Protein AF-A0A0J9S3G9-F1 (afdb_monomer_lite)

InterPro domains:
  IPR022139 Fam-L/Fam-M-like, plasmodium [PF12420] (3-184)

Structure (mmCIF, N/CA/C/O backbone):
data_AF-A0A0J9S3G9-F1
#
_entry.id   AF-A0A0J9S3G9-F1
#
loop_
_atom_site.group_PDB
_atom_site.id
_atom_site.type_symbol
_atom_site.label_atom_id
_atom_site.label_alt_id
_atom_site.label_comp_id
_atom_site.label_asym_id
_atom_site.label_entity_id
_atom_site.label_seq_id
_atom_site.pdbx_PDB_ins_code
_atom_site.Cartn_x
_atom_site.Cartn_y
_atom_site.Cartn_z
_atom_site.occupancy
_atom_site.B_iso_or_equiv
_atom_site.auth_seq_id
_atom_site.auth_comp_id
_atom_site.auth_asym_id
_atom_site.auth_atom_id
_atom_site.pdbx_PDB_model_num
ATOM 1 N N . MET A 1 1 ? 19.578 -1.600 56.188 1.00 39.34 1 MET A N 1
ATOM 2 C CA . MET A 1 1 ? 19.840 -0.835 54.948 1.00 39.34 1 MET A CA 1
ATOM 3 C C . MET A 1 1 ? 19.336 -1.657 53.770 1.00 39.34 1 MET A C 1
ATOM 5 O O . MET A 1 1 ? 19.574 -2.856 53.776 1.00 39.34 1 MET A O 1
ATOM 9 N N . ARG A 1 2 ? 18.704 -0.985 52.794 1.00 30.30 2 ARG A N 1
ATOM 10 C CA . ARG A 1 2 ? 18.330 -1.438 51.435 1.00 30.30 2 ARG A CA 1
ATOM 11 C C . ARG A 1 2 ? 16.868 -1.891 51.187 1.00 30.30 2 ARG A C 1
ATOM 13 O O . ARG A 1 2 ? 16.517 -3.059 51.227 1.00 30.30 2 ARG A O 1
ATOM 20 N N . GLU A 1 3 ? 16.070 -0.850 50.926 1.00 34.62 3 GLU A N 1
ATOM 21 C CA . GLU A 1 3 ? 15.191 -0.635 49.756 1.00 34.62 3 GLU A CA 1
ATOM 22 C C . GLU A 1 3 ? 13.872 -1.412 49.577 1.00 34.62 3 GLU A C 1
ATOM 24 O O . GLU A 1 3 ? 13.791 -2.492 49.002 1.00 34.62 3 GLU A O 1
ATOM 29 N N . LYS A 1 4 ? 12.794 -0.695 49.934 1.00 44.31 4 LYS A N 1
ATOM 30 C CA . LYS A 1 4 ? 11.450 -0.777 49.349 1.00 44.31 4 LYS A CA 1
ATOM 31 C C . LYS A 1 4 ? 11.491 -0.383 47.863 1.00 44.31 4 LYS A C 1
ATOM 33 O O . LYS A 1 4 ? 11.637 0.795 47.548 1.00 44.31 4 LYS A O 1
ATOM 38 N N . LEU A 1 5 ? 11.274 -1.333 46.957 1.00 44.31 5 LEU A N 1
ATOM 39 C CA . LEU A 1 5 ? 11.032 -1.074 45.531 1.00 44.31 5 LEU A CA 1
ATOM 40 C C . LEU A 1 5 ? 9.896 -1.972 45.021 1.00 44.31 5 LEU A C 1
ATOM 42 O O . LEU A 1 5 ? 10.145 -3.010 44.419 1.00 44.31 5 LEU A O 1
ATOM 46 N N . SER A 1 6 ? 8.630 -1.595 45.246 1.00 44.75 6 SER A N 1
ATOM 47 C CA . SER A 1 6 ? 7.537 -2.180 44.440 1.00 44.75 6 SER A CA 1
ATOM 48 C C . SER A 1 6 ? 6.262 -1.332 44.277 1.00 44.75 6 SER A C 1
ATOM 50 O O . SER A 1 6 ? 5.500 -1.583 43.347 1.00 44.75 6 SER A O 1
ATOM 52 N N . ASP A 1 7 ? 6.052 -0.257 45.049 1.00 41.03 7 ASP A N 1
ATOM 53 C CA . ASP A 1 7 ? 4.762 0.464 45.006 1.00 41.03 7 ASP A CA 1
ATOM 54 C C . ASP A 1 7 ? 4.598 1.499 43.873 1.00 41.03 7 ASP A C 1
ATOM 56 O O . ASP A 1 7 ? 3.476 1.846 43.497 1.00 41.03 7 ASP A O 1
ATOM 60 N N . ASN A 1 8 ? 5.681 1.959 43.236 1.00 45.78 8 ASN A N 1
ATOM 61 C CA . ASN A 1 8 ? 5.592 3.069 42.271 1.00 45.78 8 ASN A CA 1
ATOM 62 C C . ASN A 1 8 ? 5.085 2.670 40.867 1.00 45.78 8 ASN A C 1
ATOM 64 O O . ASN A 1 8 ? 4.636 3.529 40.102 1.00 45.78 8 ASN A O 1
ATOM 68 N N . SER A 1 9 ? 5.129 1.383 40.493 1.00 47.41 9 SER A N 1
ATOM 69 C CA . SER A 1 9 ? 4.715 0.942 39.145 1.00 47.41 9 SER A CA 1
ATOM 70 C C . SER A 1 9 ? 3.206 0.679 39.026 1.00 47.41 9 SER A C 1
ATOM 72 O O . SER A 1 9 ? 2.610 0.928 37.971 1.00 47.41 9 SER A O 1
ATOM 74 N N . LEU A 1 10 ? 2.559 0.245 40.116 1.00 41.34 10 LEU A N 1
ATOM 75 C CA . LEU A 1 10 ? 1.116 0.003 40.159 1.00 41.34 10 LEU A CA 1
ATOM 76 C C . LEU A 1 10 ? 0.320 1.309 40.285 1.00 41.34 10 LEU A C 1
ATOM 78 O O . LEU A 1 10 ? -0.716 1.434 39.623 1.00 41.34 10 LEU A O 1
ATOM 82 N N . ASP A 1 11 ? 0.821 2.302 41.036 1.00 47.56 11 ASP A N 1
ATOM 83 C CA . ASP A 1 11 ? 0.148 3.603 41.181 1.00 47.56 11 ASP A CA 1
ATOM 84 C C . ASP A 1 11 ? 0.124 4.381 39.859 1.00 47.56 11 ASP A C 1
ATOM 86 O O . ASP A 1 11 ? -0.914 4.906 39.466 1.00 47.56 11 ASP A O 1
ATOM 90 N N . ASN A 1 12 ? 1.209 4.355 39.077 1.00 43.91 12 ASN A N 1
ATOM 91 C CA . ASN A 1 12 ? 1.245 5.017 37.767 1.00 43.91 12 ASN A CA 1
ATOM 92 C C . ASN A 1 12 ? 0.346 4.337 36.722 1.00 43.91 12 ASN A C 1
ATOM 94 O O . ASN A 1 12 ? -0.271 5.014 35.894 1.00 43.91 12 ASN A O 1
ATOM 98 N N . ARG A 1 13 ? 0.203 3.004 36.764 1.00 44.06 13 ARG A N 1
ATOM 99 C CA . ARG A 1 13 ? -0.718 2.280 35.873 1.00 44.06 13 ARG A CA 1
ATOM 100 C C . ARG A 1 13 ? -2.178 2.532 36.272 1.00 44.06 13 ARG A C 1
ATOM 102 O O . ARG A 1 13 ? -2.996 2.773 35.386 1.00 44.06 13 ARG A O 1
ATOM 109 N N . LYS A 1 14 ? -2.497 2.578 37.574 1.00 41.53 14 LYS A N 1
ATOM 110 C CA . LYS A 1 14 ? -3.818 2.999 38.076 1.00 41.53 14 LYS A CA 1
ATOM 111 C C . LYS A 1 14 ? -4.109 4.460 37.740 1.00 41.53 14 LYS A C 1
ATOM 113 O O . LYS A 1 14 ? -5.174 4.700 37.192 1.00 41.53 14 LYS A O 1
ATOM 118 N N . LYS A 1 15 ? -3.169 5.396 37.928 1.00 37.00 15 LYS A N 1
ATOM 119 C CA . LYS A 1 15 ? -3.300 6.817 37.538 1.00 37.00 15 LYS A CA 1
ATOM 120 C C . LYS A 1 15 ? -3.515 7.014 36.047 1.00 37.00 15 LYS A C 1
ATOM 122 O O . LYS A 1 15 ? -4.295 7.877 35.672 1.00 37.00 15 LYS A O 1
ATOM 127 N N . ASN A 1 16 ? -2.867 6.229 35.188 1.00 42.69 16 ASN A N 1
ATOM 128 C CA . ASN A 1 16 ? -3.098 6.302 33.744 1.00 42.69 16 ASN A CA 1
ATOM 129 C C . ASN A 1 16 ? -4.450 5.690 33.352 1.00 42.69 16 ASN A C 1
ATOM 131 O O . ASN A 1 16 ? -5.125 6.211 32.469 1.00 42.69 16 ASN A O 1
ATOM 135 N N . VAL A 1 17 ? -4.895 4.628 34.032 1.00 42.03 17 VAL A N 1
ATOM 136 C CA . VAL A 1 17 ? -6.231 4.046 33.828 1.00 42.03 17 VAL A CA 1
ATOM 137 C C . VAL A 1 17 ? -7.333 4.973 34.360 1.00 42.03 17 VAL A C 1
ATOM 139 O O . VAL A 1 17 ? -8.349 5.126 33.687 1.00 42.03 17 VAL A O 1
ATOM 142 N N . THR A 1 18 ? -7.128 5.657 35.490 1.00 37.91 18 THR A N 1
ATOM 143 C CA . THR A 1 18 ? -8.093 6.600 36.080 1.00 37.91 18 THR A CA 1
ATOM 144 C C . THR A 1 18 ? -8.078 7.973 35.410 1.00 37.91 18 THR A C 1
ATOM 146 O O . THR A 1 18 ? -9.152 8.520 35.192 1.00 37.91 18 THR A O 1
ATOM 149 N N . LYS A 1 19 ? -6.924 8.498 34.966 1.00 34.16 19 LYS A N 1
ATOM 150 C CA . LYS A 1 19 ? -6.854 9.703 34.105 1.00 34.16 19 LYS A CA 1
ATOM 151 C C . LYS A 1 19 ? -7.470 9.475 32.730 1.00 34.16 19 LYS A C 1
ATOM 153 O O . LYS A 1 19 ? -7.990 10.413 32.132 1.00 34.16 19 LYS A O 1
ATOM 158 N N . ASN A 1 20 ? -7.405 8.246 32.219 1.00 42.25 20 ASN A N 1
ATOM 159 C CA . ASN A 1 20 ? -8.134 7.895 31.010 1.00 42.25 20 ASN A CA 1
ATOM 160 C C . ASN A 1 20 ? -9.628 7.772 31.313 1.00 42.25 20 ASN A C 1
ATOM 162 O O . ASN A 1 20 ? -10.404 8.343 30.565 1.00 42.25 20 ASN A O 1
ATOM 166 N N . ALA A 1 21 ? -10.034 7.136 32.419 1.00 40.09 21 ALA A N 1
ATOM 167 C CA . ALA A 1 21 ? -11.441 7.018 32.821 1.00 40.09 21 ALA A CA 1
ATOM 168 C C . ALA A 1 21 ? -12.124 8.377 33.081 1.00 40.09 21 ALA A C 1
ATOM 170 O O . ALA A 1 21 ? -13.263 8.567 32.664 1.00 40.09 21 ALA A O 1
ATOM 171 N N . SER A 1 22 ? -11.429 9.346 33.688 1.00 41.84 22 SER A N 1
ATOM 172 C CA . SER A 1 22 ? -11.991 10.662 34.031 1.00 41.84 22 SER A CA 1
ATOM 173 C C . SER A 1 22 ? -12.126 11.629 32.851 1.00 41.84 22 SER A C 1
ATOM 175 O O . SER A 1 22 ? -12.779 12.660 32.976 1.00 41.84 22 SER A O 1
ATOM 177 N N . LYS A 1 23 ? -11.565 11.298 31.679 1.00 37.03 23 LYS A N 1
ATOM 178 C CA . LYS A 1 23 ? -11.858 12.018 30.427 1.00 37.03 23 LYS A CA 1
ATOM 179 C C . LYS A 1 23 ? -13.152 11.559 29.748 1.00 37.03 23 LYS A C 1
ATOM 181 O O . LYS A 1 23 ? -13.586 12.231 28.819 1.00 37.03 23 LYS A O 1
ATOM 186 N N . TYR A 1 24 ? -13.754 10.448 30.185 1.00 46.12 24 TYR A N 1
ATOM 187 C CA . TYR A 1 24 ? -14.955 9.869 29.567 1.00 46.12 24 TYR A CA 1
ATOM 188 C C . TYR A 1 24 ? -16.268 10.246 30.265 1.00 46.12 24 TYR A C 1
ATOM 190 O O . TYR A 1 24 ? -17.328 9.972 29.719 1.00 46.12 24 TYR A O 1
ATOM 198 N N . SER A 1 25 ? -16.231 10.866 31.447 1.00 42.53 25 SER A N 1
ATOM 199 C CA . SER A 1 25 ? -17.433 11.135 32.252 1.00 42.53 25 SER A CA 1
ATOM 200 C C . SER A 1 25 ? -18.096 12.486 31.973 1.00 42.53 25 SER A C 1
ATOM 202 O O . SER A 1 25 ? -18.970 12.893 32.731 1.00 42.53 25 SER A O 1
ATOM 204 N N . HIS A 1 26 ? -17.668 13.215 30.940 1.00 42.81 26 HIS A N 1
ATOM 205 C CA . HIS A 1 26 ? -18.118 14.593 30.727 1.00 42.81 26 HIS A CA 1
ATOM 206 C C . HIS A 1 26 ? -18.666 14.863 29.327 1.00 42.81 26 HIS A C 1
ATOM 208 O O . HIS A 1 26 ? -18.362 15.895 28.743 1.00 42.81 26 HIS A O 1
ATOM 214 N N . VAL A 1 27 ? -19.466 13.932 28.799 1.00 50.22 27 VAL A N 1
ATOM 215 C CA . VAL A 1 27 ? -20.398 14.219 27.701 1.00 50.22 27 VAL A CA 1
ATOM 216 C C . VAL A 1 27 ? -21.712 13.472 27.986 1.00 50.22 27 VAL A C 1
ATOM 218 O O . VAL A 1 27 ? -21.818 12.270 27.771 1.00 50.22 27 VAL A O 1
ATOM 221 N N . ASN A 1 28 ? -22.656 14.227 28.554 1.00 41.09 28 ASN A N 1
ATOM 222 C CA . ASN A 1 28 ? -24.121 14.108 28.503 1.00 41.09 28 ASN A CA 1
ATOM 223 C C . ASN A 1 28 ? -24.824 12.858 29.089 1.00 41.09 28 ASN A C 1
ATOM 225 O O . ASN A 1 28 ? -24.773 11.743 28.575 1.00 41.09 28 ASN A O 1
ATOM 229 N N . GLY A 1 29 ? -25.594 13.096 30.160 1.00 44.12 29 GLY A N 1
ATOM 230 C CA . GLY A 1 29 ? -26.233 12.108 31.045 1.00 44.12 29 GLY A CA 1
ATOM 231 C C . GLY A 1 29 ? -27.439 11.319 30.510 1.00 44.12 29 GLY A C 1
ATOM 232 O O . GLY A 1 29 ? -28.192 10.786 31.317 1.00 44.12 29 GLY A O 1
ATOM 233 N N . ILE A 1 30 ? -27.630 11.220 29.190 1.00 42.84 30 ILE A N 1
ATOM 234 C CA . ILE A 1 30 ? -28.639 10.336 28.559 1.00 42.84 30 ILE A CA 1
ATOM 235 C C . ILE A 1 30 ? -27.976 9.419 27.505 1.00 42.84 30 ILE A C 1
ATOM 237 O O . ILE A 1 30 ? -28.312 8.239 27.415 1.00 42.84 30 ILE A O 1
ATOM 241 N N . GLU A 1 31 ? -26.959 9.911 26.781 1.00 51.09 31 GLU A N 1
ATOM 242 C CA . GLU A 1 31 ? -26.121 9.147 25.828 1.00 51.09 31 GLU A CA 1
ATOM 243 C C . GLU A 1 31 ? -25.206 8.105 26.505 1.00 51.09 31 GLU A C 1
ATOM 245 O O . GLU A 1 31 ? -24.770 7.136 25.872 1.00 51.09 31 GLU A O 1
ATOM 250 N N . SER A 1 32 ? -24.915 8.275 27.798 1.00 57.44 32 SER A N 1
ATOM 251 C CA . SER A 1 32 ? -23.961 7.445 28.541 1.00 57.44 32 SER A CA 1
ATOM 252 C C . SER A 1 32 ? -24.401 5.986 28.694 1.00 57.44 32 SER A C 1
ATOM 254 O O . SER A 1 32 ? -23.555 5.096 28.635 1.00 57.44 32 SER A O 1
ATOM 256 N N . ASN A 1 33 ? -25.701 5.706 28.829 1.00 65.06 33 ASN A N 1
ATOM 257 C CA . ASN A 1 33 ? -26.182 4.369 29.196 1.00 65.06 33 ASN A CA 1
ATOM 258 C C . ASN A 1 33 ? -25.938 3.319 28.098 1.00 65.06 33 ASN A C 1
ATOM 260 O O . ASN A 1 33 ? -25.416 2.238 28.381 1.00 65.06 33 ASN A O 1
ATOM 264 N N . ASN A 1 34 ? -26.240 3.642 26.836 1.00 72.19 34 ASN A N 1
ATOM 265 C CA . ASN A 1 34 ? -26.058 2.715 25.711 1.00 72.19 34 ASN A CA 1
ATOM 266 C C . ASN A 1 34 ? -24.577 2.504 25.376 1.00 72.19 34 ASN A C 1
ATOM 268 O O . ASN A 1 34 ? -24.140 1.379 25.114 1.00 72.19 34 ASN A O 1
ATOM 272 N N . PHE A 1 35 ? -23.777 3.571 25.434 1.00 75.56 35 PHE A N 1
ATOM 273 C CA . PHE A 1 35 ? -22.334 3.488 25.223 1.00 75.56 35 PHE A CA 1
ATOM 274 C C . PHE A 1 35 ? -21.632 2.716 26.349 1.00 75.56 35 PHE A C 1
ATOM 276 O O . PHE A 1 35 ? -20.770 1.872 26.087 1.00 75.56 35 PHE A O 1
ATOM 283 N N . GLU A 1 36 ? -22.015 2.950 27.605 1.00 77.00 36 GLU A N 1
ATOM 284 C CA . GLU A 1 36 ? -21.471 2.231 28.753 1.00 77.00 36 GLU A CA 1
ATOM 285 C C . GLU A 1 36 ? -21.860 0.746 28.717 1.00 77.00 36 GLU A C 1
ATOM 287 O O . GLU A 1 36 ? -21.003 -0.117 28.936 1.00 77.00 36 GLU A O 1
ATOM 292 N N . ALA A 1 37 ? -23.110 0.428 28.361 1.00 82.12 37 ALA A N 1
ATOM 293 C CA . ALA A 1 37 ? -23.562 -0.943 28.134 1.00 82.12 37 ALA A CA 1
ATOM 294 C C . ALA A 1 37 ? -22.759 -1.621 27.012 1.00 82.12 37 ALA A C 1
ATOM 296 O O . ALA A 1 37 ? -22.240 -2.728 27.195 1.00 82.12 37 ALA A O 1
ATOM 297 N N . TYR A 1 38 ? -22.554 -0.929 25.888 1.00 82.56 38 TYR A N 1
ATOM 298 C CA . TYR A 1 38 ? -21.714 -1.412 24.795 1.00 82.56 38 TYR A CA 1
ATOM 299 C C . TYR A 1 38 ? -20.268 -1.666 25.243 1.00 82.56 38 TYR A C 1
ATOM 301 O O . TYR A 1 38 ? -19.683 -2.691 24.889 1.00 82.56 38 TYR A O 1
ATOM 309 N N . MET A 1 39 ? -19.685 -0.776 26.051 1.00 84.12 39 MET A N 1
ATOM 310 C CA . MET A 1 39 ? -18.321 -0.917 26.568 1.00 84.12 39 MET A CA 1
ATOM 311 C C . MET A 1 39 ? -18.196 -2.075 27.574 1.00 84.12 39 MET A C 1
ATOM 313 O O . MET A 1 39 ? -17.177 -2.776 27.597 1.00 84.12 39 MET A O 1
ATOM 317 N N . LYS A 1 40 ? -19.226 -2.315 28.397 1.00 85.38 40 LYS A N 1
ATOM 318 C CA . LYS A 1 40 ? -19.311 -3.486 29.285 1.00 85.38 40 LYS A CA 1
ATOM 319 C C . LYS A 1 40 ? -19.369 -4.779 28.473 1.00 85.38 40 LYS A C 1
ATOM 321 O O . LYS A 1 40 ? -18.567 -5.684 28.722 1.00 85.38 40 LYS A O 1
ATOM 326 N N . ASP A 1 41 ? -20.229 -4.842 27.457 1.00 84.31 41 ASP A N 1
ATOM 327 C CA . ASP A 1 41 ? -20.320 -6.021 26.595 1.00 84.31 41 ASP A CA 1
ATOM 328 C C . ASP A 1 41 ? -19.043 -6.232 25.769 1.00 84.31 41 ASP A C 1
ATOM 330 O O . ASP A 1 41 ? -18.531 -7.345 25.674 1.00 84.31 41 ASP A O 1
ATOM 334 N N . TYR A 1 42 ? -18.435 -5.157 25.266 1.00 85.81 42 TYR A N 1
ATOM 335 C CA . TYR A 1 42 ? -17.121 -5.196 24.628 1.00 85.81 42 TYR A CA 1
ATOM 336 C C . TYR A 1 42 ? -16.074 -5.876 25.525 1.00 85.81 42 TYR A C 1
ATOM 338 O O . TYR A 1 42 ? -15.388 -6.794 25.077 1.00 85.81 42 TYR A O 1
ATOM 346 N N . LYS A 1 43 ? -15.963 -5.478 26.804 1.00 85.50 43 LYS A N 1
ATOM 347 C CA . LYS A 1 43 ? -15.005 -6.082 27.750 1.00 85.50 43 LYS A CA 1
ATOM 348 C C . LYS A 1 43 ? -15.279 -7.574 27.951 1.00 85.50 43 LYS A C 1
ATOM 350 O O . LYS A 1 43 ? -14.331 -8.356 28.027 1.00 85.50 43 LYS A O 1
ATOM 355 N N . ARG A 1 44 ? -16.555 -7.970 28.005 1.00 87.12 44 ARG A N 1
ATOM 356 C CA . ARG A 1 44 ? -16.978 -9.375 28.086 1.00 87.12 44 ARG A CA 1
ATOM 357 C C . ARG A 1 44 ? -16.545 -10.157 26.843 1.00 87.12 44 ARG A C 1
ATOM 359 O O . ARG A 1 44 ? -15.866 -11.174 26.975 1.00 87.12 44 ARG A O 1
ATOM 366 N N . ARG A 1 45 ? -16.855 -9.655 25.642 1.00 86.25 45 ARG A N 1
ATOM 367 C CA . ARG A 1 45 ? -16.465 -10.280 24.365 1.00 86.25 45 ARG A CA 1
ATOM 368 C C . ARG A 1 45 ? -14.944 -10.370 24.215 1.00 86.25 45 ARG A C 1
ATOM 370 O O . ARG A 1 45 ? -14.436 -11.418 23.831 1.00 86.25 45 ARG A O 1
ATOM 377 N N . TYR A 1 46 ? -14.214 -9.315 24.574 1.00 85.88 46 TYR A N 1
ATOM 378 C CA . TYR A 1 46 ? -12.751 -9.266 24.498 1.00 85.88 46 TYR A CA 1
ATOM 379 C C . TYR A 1 46 ? -12.068 -10.314 25.389 1.00 85.88 46 TYR A C 1
ATOM 381 O O . TYR A 1 46 ? -11.057 -10.889 24.996 1.00 85.88 4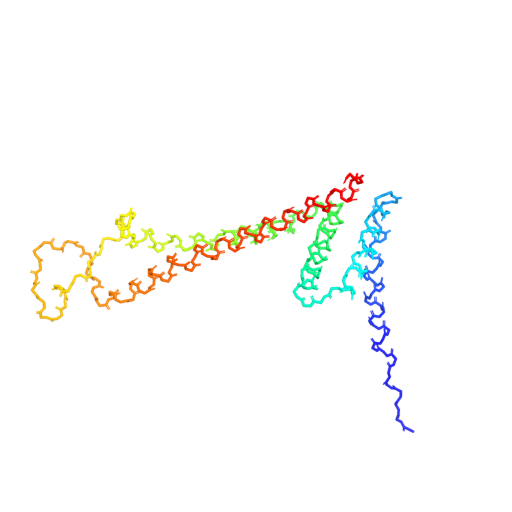6 TYR A O 1
ATOM 389 N N . ARG A 1 47 ? -12.614 -10.578 26.586 1.00 87.12 47 ARG A N 1
ATOM 390 C CA . ARG A 1 47 ? -12.096 -11.616 27.495 1.00 87.12 47 ARG A CA 1
ATOM 391 C C . ARG A 1 47 ? -12.330 -13.035 26.973 1.00 87.12 47 ARG A C 1
ATOM 393 O O . ARG A 1 47 ? -11.510 -13.899 27.245 1.00 87.12 47 ARG A O 1
ATOM 400 N N . LYS A 1 48 ? -13.424 -13.261 26.238 1.00 89.31 48 LYS A N 1
ATOM 401 C CA . LYS A 1 48 ? -13.810 -14.581 25.708 1.00 89.31 48 LYS A CA 1
ATOM 402 C C . LYS A 1 48 ? -13.152 -14.915 24.358 1.00 89.31 48 LYS A C 1
ATOM 404 O O . LYS A 1 48 ? -13.047 -16.083 24.006 1.00 89.31 48 LYS A O 1
ATOM 409 N N . LYS A 1 49 ? -12.745 -13.906 23.582 1.00 90.38 49 LYS A N 1
ATOM 410 C CA . LYS A 1 49 ? -12.159 -14.075 22.242 1.00 90.38 49 LYS A CA 1
ATOM 411 C C . LYS A 1 49 ? -10.651 -14.355 22.295 1.00 90.38 49 LYS A C 1
ATOM 413 O O . LYS A 1 49 ? -9.920 -13.690 23.027 1.00 90.38 49 LYS A O 1
ATOM 418 N N . ASN A 1 50 ? -10.192 -15.253 21.422 1.00 88.19 50 ASN A N 1
ATOM 419 C CA . ASN A 1 50 ? -8.782 -15.614 21.234 1.00 88.19 50 ASN A CA 1
ATOM 420 C C . ASN A 1 50 ? -8.316 -15.333 19.795 1.00 88.19 50 ASN A C 1
ATOM 422 O O . ASN A 1 50 ? -9.134 -15.145 18.891 1.00 88.19 50 ASN A O 1
ATOM 426 N N . GLY A 1 51 ? -6.995 -15.281 19.594 1.00 90.56 51 GLY A N 1
ATOM 427 C CA . GLY A 1 51 ? -6.371 -15.129 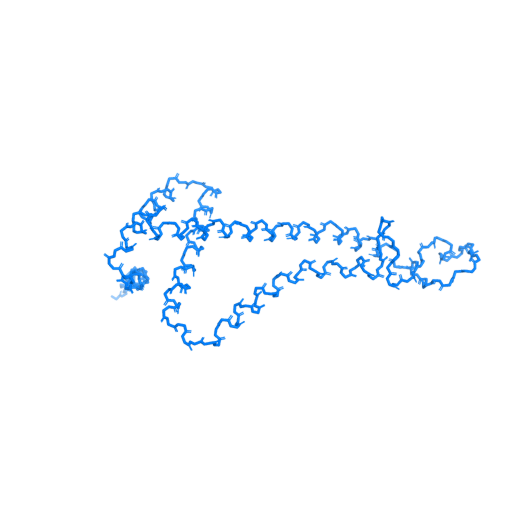18.275 1.00 90.56 51 GLY A CA 1
ATOM 428 C C . GLY A 1 51 ? -6.835 -13.885 17.506 1.00 90.56 51 GLY A C 1
ATOM 429 O O . GLY A 1 51 ? -6.919 -12.786 18.063 1.00 90.56 51 GLY A O 1
ATOM 430 N N . LEU A 1 52 ? -7.176 -14.073 16.226 1.00 84.06 52 LEU A N 1
ATOM 431 C CA . LEU A 1 52 ? -7.589 -13.009 15.299 1.00 84.06 52 LEU A CA 1
ATOM 432 C C . LEU A 1 52 ? -8.823 -12.236 15.781 1.00 84.06 52 LEU A C 1
ATOM 434 O O . LEU A 1 52 ? -8.891 -11.016 15.643 1.00 84.06 52 LEU A O 1
ATOM 438 N N . PHE A 1 53 ? -9.768 -12.911 16.438 1.00 83.75 53 PHE A N 1
ATOM 439 C CA . PHE A 1 53 ? -10.968 -12.260 16.962 1.00 83.75 53 PHE A CA 1
ATOM 440 C C . PHE A 1 53 ? -10.662 -11.261 18.083 1.00 83.75 53 PHE A C 1
ATOM 442 O O . PHE A 1 53 ? -11.412 -10.302 18.278 1.00 83.75 53 PHE A O 1
ATOM 449 N N . LYS A 1 54 ? -9.571 -11.468 18.828 1.00 86.81 54 LYS A N 1
ATOM 450 C CA . LYS A 1 54 ? -9.121 -10.536 19.866 1.00 86.81 54 LYS A CA 1
ATOM 451 C C . LYS A 1 54 ? -8.480 -9.289 19.256 1.00 86.81 54 LYS A C 1
ATOM 453 O O . LYS A 1 54 ? -8.692 -8.195 19.776 1.00 86.81 54 LYS A O 1
ATOM 458 N N . ILE A 1 55 ? -7.771 -9.450 18.135 1.00 84.62 55 ILE A N 1
ATOM 459 C CA . ILE A 1 55 ? -7.193 -8.348 17.350 1.00 84.62 55 ILE A CA 1
ATOM 460 C C . ILE A 1 55 ? -8.308 -7.503 16.727 1.00 84.62 55 ILE A C 1
ATOM 462 O O . ILE A 1 55 ? -8.304 -6.289 16.903 1.00 84.62 55 ILE A O 1
ATOM 466 N N . ASP A 1 56 ? -9.305 -8.128 16.093 1.00 83.44 56 ASP A N 1
ATOM 467 C CA . ASP A 1 56 ? -10.497 -7.439 15.569 1.00 83.44 56 ASP A CA 1
ATOM 468 C C . ASP A 1 56 ? -11.191 -6.606 16.662 1.00 83.44 56 ASP A C 1
ATOM 470 O O . ASP A 1 56 ? -11.466 -5.417 16.490 1.00 83.44 56 ASP A O 1
ATOM 474 N N . CYS A 1 57 ? -11.372 -7.196 17.847 1.00 84.94 57 CYS A N 1
ATOM 475 C CA . CYS A 1 57 ? -11.972 -6.513 18.988 1.00 84.94 57 CYS A CA 1
ATOM 476 C C . CYS A 1 57 ? -11.099 -5.330 19.460 1.00 84.94 57 CYS A C 1
ATOM 478 O O . CYS A 1 57 ? -11.596 -4.220 19.646 1.00 84.94 57 CYS A O 1
ATOM 480 N N . TYR A 1 58 ? -9.781 -5.513 19.565 1.00 84.19 58 TYR A N 1
ATOM 481 C CA . TYR A 1 58 ? -8.852 -4.425 19.881 1.00 84.19 58 TYR A CA 1
ATOM 482 C C . TYR A 1 58 ? -8.917 -3.277 18.856 1.00 84.19 58 TYR A C 1
ATOM 484 O O . TYR A 1 58 ? -8.961 -2.105 19.241 1.00 84.19 58 TYR A O 1
ATOM 492 N N . CYS A 1 59 ? -8.975 -3.598 17.561 1.00 82.12 59 CYS A N 1
ATOM 493 C CA . CYS A 1 59 ? -9.123 -2.624 16.483 1.00 82.12 59 CYS A CA 1
ATOM 494 C C . CYS A 1 59 ? -10.454 -1.866 16.578 1.00 82.12 59 CYS A C 1
ATOM 496 O O . CYS A 1 59 ? -10.452 -0.639 16.480 1.00 82.12 59 CYS A O 1
ATOM 498 N N . GLU A 1 60 ? -11.570 -2.560 16.837 1.00 83.00 60 GLU A N 1
ATOM 499 C CA . GLU A 1 60 ? -12.888 -1.945 17.057 1.00 83.00 60 GLU A CA 1
ATOM 500 C C . GLU A 1 60 ? -12.834 -0.917 18.193 1.00 83.00 60 GLU A C 1
ATOM 502 O O . GLU A 1 60 ? -13.281 0.215 18.008 1.00 83.00 60 GLU A O 1
ATOM 507 N N . LYS A 1 61 ? -12.209 -1.254 19.331 1.00 84.31 61 LYS A N 1
ATOM 508 C CA . LYS A 1 61 ? -12.025 -0.303 20.437 1.00 84.31 61 LYS A CA 1
ATOM 509 C C . LYS A 1 61 ? -11.159 0.888 20.039 1.00 84.31 61 LYS A C 1
ATOM 511 O O . LYS A 1 61 ? -11.501 2.021 20.351 1.00 84.31 61 LYS A O 1
ATOM 516 N N . ARG A 1 62 ? -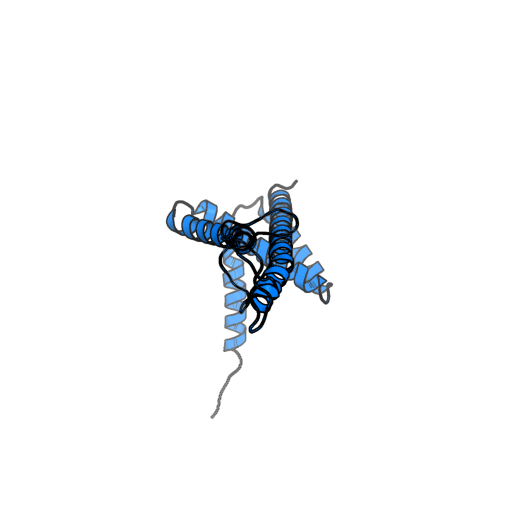10.046 0.656 19.342 1.00 82.81 62 ARG A N 1
ATOM 517 C CA . ARG A 1 62 ? -9.131 1.733 18.942 1.00 82.81 62 ARG A CA 1
ATOM 518 C C . ARG A 1 62 ? -9.788 2.720 17.974 1.00 82.81 62 ARG A C 1
ATOM 520 O O . ARG A 1 62 ? -9.509 3.916 18.045 1.00 82.81 62 ARG A O 1
ATOM 527 N N . VAL A 1 63 ? -10.650 2.233 17.080 1.00 80.06 63 VAL A N 1
ATOM 528 C CA . VAL A 1 63 ? -11.470 3.071 16.193 1.00 80.06 63 VAL A CA 1
ATOM 529 C C . VAL A 1 63 ? -12.504 3.852 17.007 1.00 80.06 63 VAL A C 1
ATOM 531 O O . VAL A 1 63 ? -12.592 5.067 16.853 1.00 80.06 63 VAL A O 1
ATOM 534 N N . LEU A 1 64 ? -13.210 3.189 17.927 1.00 80.25 64 LEU A N 1
ATOM 535 C CA . LEU A 1 64 ? -14.195 3.806 18.822 1.00 80.25 64 LEU A CA 1
ATOM 536 C C . LEU A 1 64 ? -13.593 4.951 19.650 1.00 80.25 64 LEU A C 1
ATOM 538 O O . LEU A 1 64 ? -14.134 6.051 19.665 1.00 80.25 64 LEU A O 1
ATOM 542 N N . ASP A 1 65 ? -12.441 4.711 20.280 1.00 78.25 65 ASP A N 1
ATOM 543 C CA . ASP A 1 65 ? -11.734 5.692 21.106 1.00 78.25 65 ASP A CA 1
ATOM 544 C C . ASP A 1 65 ? -11.325 6.915 20.268 1.00 78.25 65 ASP A C 1
ATOM 546 O O . ASP A 1 65 ? -11.474 8.054 20.711 1.00 78.25 65 ASP A O 1
ATOM 550 N N . LYS A 1 66 ? -10.863 6.705 19.024 1.00 78.06 66 LYS A N 1
ATOM 551 C CA . LYS A 1 66 ? -10.542 7.800 18.093 1.00 78.06 66 LYS A CA 1
ATOM 552 C C . LYS A 1 66 ? -11.780 8.596 17.681 1.00 78.06 66 LYS A C 1
ATOM 554 O O . LYS A 1 66 ? -11.691 9.819 17.609 1.00 78.06 66 LYS A O 1
ATOM 559 N N . ILE A 1 67 ? -12.907 7.935 17.409 1.00 73.38 67 ILE A N 1
ATOM 560 C CA . ILE A 1 67 ? -14.159 8.612 17.042 1.00 73.38 67 ILE A CA 1
ATOM 561 C C . ILE A 1 67 ? -14.704 9.397 18.235 1.00 73.38 67 ILE A C 1
ATOM 563 O O . ILE A 1 67 ? -15.053 10.561 18.080 1.00 73.38 67 ILE A O 1
ATOM 567 N N . ASN A 1 68 ? -14.725 8.809 19.431 1.00 71.31 68 ASN A N 1
ATOM 568 C CA . ASN A 1 68 ? -15.176 9.498 20.637 1.00 71.31 68 ASN A CA 1
ATOM 569 C C . ASN A 1 68 ? -14.286 10.712 20.948 1.00 71.31 68 ASN A C 1
ATOM 571 O O . ASN A 1 68 ? -14.768 11.810 21.209 1.00 71.31 68 ASN A O 1
ATOM 575 N N . HIS A 1 69 ? -12.969 10.554 20.800 1.00 70.62 69 HIS A N 1
ATOM 576 C CA . HIS A 1 69 ? -12.037 11.671 20.870 1.00 70.62 69 HIS A CA 1
ATOM 577 C C . HIS A 1 69 ? -12.319 12.719 19.779 1.00 70.62 69 HIS A C 1
ATOM 579 O O . HIS A 1 69 ? -12.232 13.904 20.054 1.00 70.62 69 HIS A O 1
ATOM 585 N N . LEU A 1 70 ? -12.692 12.345 18.552 1.00 68.06 70 LEU A N 1
ATOM 586 C CA . LEU A 1 70 ? -13.115 13.308 17.525 1.00 68.06 70 LEU A CA 1
ATOM 587 C C . LEU A 1 70 ? -14.409 14.048 17.903 1.00 68.06 70 LEU A C 1
ATOM 589 O O . LEU A 1 70 ? -14.467 15.253 17.688 1.00 68.06 70 LEU A O 1
ATOM 593 N N . TYR A 1 71 ? -15.400 13.375 18.497 1.00 63.81 71 TYR A N 1
ATOM 594 C CA . TYR A 1 71 ? -16.656 13.985 18.961 1.00 63.81 71 TYR A CA 1
ATOM 595 C C . TYR A 1 71 ? -16.445 14.938 20.145 1.00 63.81 71 TYR A C 1
ATOM 597 O O . TYR A 1 71 ? -16.857 16.092 20.071 1.00 63.81 71 TYR A O 1
ATOM 605 N N . GLY A 1 72 ? -15.705 14.519 21.177 1.00 63.00 72 GLY A N 1
ATOM 606 C CA . GLY A 1 72 ? -15.336 15.392 22.300 1.00 63.00 72 GLY A CA 1
ATOM 607 C C . GLY A 1 72 ? -14.385 16.530 21.900 1.00 63.00 72 GLY A C 1
ATOM 608 O O . GLY A 1 72 ? -14.288 17.549 22.584 1.00 63.00 72 GLY A O 1
ATOM 609 N N . PHE A 1 73 ? -13.680 16.391 20.771 1.00 53.44 73 PHE A N 1
ATOM 610 C CA . PHE A 1 73 ? -12.989 17.511 20.134 1.00 53.44 73 PHE A CA 1
ATOM 611 C C . PHE A 1 73 ? -13.950 18.380 19.324 1.00 53.44 73 PHE A C 1
ATOM 613 O O . PHE A 1 73 ? -13.743 19.588 19.321 1.00 53.44 73 PHE A O 1
ATOM 620 N N . GLY A 1 74 ? -14.975 17.797 18.687 1.00 49.94 74 GLY A N 1
ATOM 621 C CA . GLY A 1 74 ? -16.077 18.435 17.945 1.00 49.94 74 GLY A CA 1
ATOM 622 C C . GLY A 1 74 ? -16.769 19.552 18.720 1.00 49.94 74 GLY A C 1
ATOM 623 O O . GLY A 1 74 ? -16.983 20.639 18.196 1.00 49.94 74 GLY A O 1
ATOM 624 N N . GLU A 1 75 ? -17.003 19.331 20.008 1.00 51.16 75 GLU A N 1
ATOM 625 C CA . GLU A 1 75 ? -17.519 20.357 20.925 1.00 51.16 75 GLU A CA 1
ATOM 626 C C . GLU A 1 75 ? -16.526 21.507 21.179 1.00 51.16 75 GLU A C 1
ATOM 628 O O . GLU A 1 75 ? -16.911 22.631 21.481 1.00 51.16 75 GLU A O 1
ATOM 633 N N . LYS A 1 76 ? -15.222 21.260 21.006 1.00 48.03 76 LYS A N 1
ATOM 634 C CA . LYS A 1 76 ? -14.128 22.239 21.156 1.00 48.03 76 LYS A CA 1
ATOM 635 C C . LYS A 1 76 ? -13.580 22.729 19.806 1.00 48.03 76 LYS A C 1
ATOM 637 O O . LYS A 1 76 ? -12.506 23.343 19.751 1.00 48.03 76 LYS A O 1
ATOM 642 N N . LEU A 1 77 ? -14.284 22.470 18.700 1.00 47.19 77 LEU A N 1
ATOM 643 C CA . LEU A 1 77 ? -13.798 22.659 17.328 1.00 47.19 77 LEU A CA 1
ATOM 644 C C . LEU A 1 77 ? -13.878 24.078 16.772 1.00 47.19 77 LEU A C 1
ATOM 646 O O . LEU A 1 77 ? -13.966 24.266 15.563 1.00 47.19 77 LEU A O 1
ATOM 650 N N . GLN A 1 78 ? -13.694 25.095 17.606 1.00 48.69 78 GLN A N 1
ATOM 651 C CA . GLN A 1 78 ? -13.277 26.403 17.096 1.00 48.69 78 GLN A CA 1
ATOM 652 C C . GLN A 1 78 ? -11.774 26.468 16.743 1.00 48.69 78 GLN A C 1
ATOM 654 O O . GLN A 1 78 ? -11.298 27.475 16.222 1.00 48.69 78 GLN A O 1
ATOM 659 N N . LYS A 1 79 ? -10.982 25.398 16.931 1.00 53.53 79 LYS A N 1
ATOM 660 C CA . LYS A 1 79 ? -9.554 25.375 16.535 1.00 53.53 79 LYS A CA 1
ATOM 661 C C . LYS A 1 79 ? -9.331 24.783 15.131 1.00 53.53 79 LYS A C 1
ATOM 663 O O . LYS A 1 79 ? -8.816 23.673 14.978 1.00 53.53 79 LYS A O 1
ATOM 668 N N . LYS A 1 80 ? -9.622 25.593 14.099 1.00 56.72 80 LYS A N 1
ATOM 669 C CA . LYS A 1 80 ? -9.455 25.342 12.640 1.00 56.72 80 LYS A CA 1
ATOM 670 C C . LYS A 1 80 ? -8.124 24.688 12.196 1.00 56.72 80 LYS A C 1
ATOM 672 O O . LYS A 1 80 ? -8.077 24.050 11.147 1.00 56.72 80 LYS A O 1
ATOM 677 N N . LYS A 1 81 ? -7.026 24.816 12.956 1.00 58.03 81 LYS A N 1
ATOM 678 C CA . LYS A 1 81 ? -5.680 24.367 12.527 1.00 58.03 81 LYS A CA 1
ATOM 679 C C . LYS A 1 81 ? -5.472 22.843 12.534 1.00 58.03 81 LYS A C 1
ATOM 681 O O . LYS A 1 81 ? -4.726 22.345 11.697 1.00 58.03 81 LYS A O 1
ATOM 686 N N . ARG A 1 82 ? -6.113 22.077 13.432 1.00 57.12 82 ARG A N 1
ATOM 687 C CA . ARG A 1 82 ? -5.866 20.616 13.511 1.00 57.12 82 ARG A CA 1
ATOM 688 C C . ARG A 1 82 ? -6.653 19.794 12.490 1.00 57.12 82 ARG A C 1
ATOM 690 O O . ARG A 1 82 ? -6.159 18.752 12.072 1.00 57.12 82 ARG A O 1
ATOM 697 N N . PHE A 1 83 ? -7.816 20.276 12.051 1.00 59.88 83 PHE A N 1
ATOM 698 C CA . PHE A 1 83 ? -8.626 19.611 11.017 1.00 59.88 83 PHE A CA 1
ATOM 699 C C . PHE A 1 83 ? -7.899 19.562 9.688 1.00 59.88 83 PHE A C 1
ATOM 701 O O . PHE A 1 83 ? -7.849 18.507 9.063 1.00 59.88 83 PHE A O 1
ATOM 708 N N . LYS A 1 84 ? -7.226 20.662 9.331 1.00 63.59 84 LYS A N 1
ATOM 709 C CA . LYS A 1 84 ? -6.373 20.710 8.144 1.00 63.59 84 LYS A CA 1
ATOM 710 C C . LYS A 1 84 ? -5.325 19.595 8.150 1.00 63.59 84 LYS A C 1
ATOM 712 O O . LYS A 1 84 ? -5.152 18.942 7.135 1.00 63.59 84 LYS A O 1
ATOM 717 N N . LYS A 1 85 ? -4.688 19.299 9.292 1.00 69.44 85 LYS A N 1
ATOM 718 C CA . LYS A 1 85 ? -3.654 18.249 9.369 1.00 69.44 85 LYS A CA 1
ATOM 719 C C . LYS A 1 85 ? -4.209 16.848 9.085 1.00 69.44 85 LYS A C 1
ATOM 721 O O . LYS A 1 85 ? -3.600 16.105 8.326 1.00 69.44 85 LYS A O 1
ATOM 726 N N . TYR A 1 86 ? -5.357 16.491 9.663 1.00 69.44 86 TYR A N 1
ATOM 727 C CA . TYR A 1 86 ? -5.981 15.183 9.418 1.00 69.44 86 TYR A CA 1
ATOM 728 C C . TYR A 1 86 ? -6.538 15.054 8.001 1.00 69.44 86 TYR A C 1
ATOM 730 O O . TYR A 1 86 ? -6.432 13.987 7.399 1.00 69.44 86 TYR A O 1
ATOM 738 N N . PHE A 1 87 ? -7.087 16.143 7.464 1.00 72.69 87 PHE A N 1
ATOM 739 C CA . PHE A 1 87 ? -7.559 16.201 6.087 1.00 72.69 87 PHE A CA 1
ATOM 740 C C . PHE A 1 87 ? -6.409 16.000 5.091 1.00 72.69 87 PHE A C 1
ATOM 742 O O . PHE A 1 87 ? -6.504 15.139 4.224 1.00 72.69 87 PHE A O 1
ATOM 749 N N . ILE A 1 88 ? -5.282 16.697 5.291 1.00 74.88 88 ILE A N 1
ATOM 750 C CA . ILE A 1 88 ? -4.075 16.546 4.464 1.00 74.88 88 ILE A CA 1
ATOM 751 C C . ILE A 1 88 ? -3.563 15.102 4.509 1.00 74.88 88 ILE A C 1
ATOM 753 O O . ILE A 1 88 ? -3.362 14.505 3.461 1.00 74.88 88 ILE A O 1
ATOM 757 N N . ILE A 1 89 ? -3.424 14.509 5.701 1.00 79.12 89 ILE A N 1
ATOM 758 C CA . ILE A 1 89 ? -2.956 13.118 5.837 1.00 79.12 89 ILE A CA 1
ATOM 759 C C . ILE A 1 89 ? -3.898 12.140 5.119 1.00 79.12 89 ILE A C 1
ATOM 761 O O . ILE A 1 89 ? -3.434 11.205 4.473 1.00 79.12 89 ILE A O 1
ATOM 765 N N . SER A 1 90 ? -5.212 12.354 5.217 1.00 75.75 90 SER A N 1
ATOM 766 C CA . SER A 1 90 ? -6.202 11.485 4.567 1.00 75.75 90 SER A CA 1
ATOM 767 C C . SER A 1 90 ? -6.099 11.556 3.041 1.00 75.75 90 SER A C 1
ATOM 769 O O . SER A 1 90 ? -6.131 10.519 2.385 1.00 75.75 90 SER A O 1
ATOM 771 N N . ILE A 1 91 ? -5.899 12.757 2.487 1.00 81.19 91 ILE A N 1
ATOM 772 C CA . ILE A 1 91 ? -5.650 12.949 1.051 1.00 81.19 91 ILE A CA 1
ATOM 773 C C . ILE A 1 91 ? -4.346 12.266 0.633 1.00 81.19 91 ILE A C 1
ATOM 775 O O . ILE A 1 91 ? -4.327 11.562 -0.371 1.00 81.19 91 ILE A O 1
ATOM 779 N N . SER A 1 92 ? -3.271 12.417 1.412 1.00 80.25 92 SER A N 1
ATOM 780 C CA . SER A 1 92 ? -1.983 11.794 1.093 1.00 80.25 92 SER A CA 1
ATOM 781 C C . SER A 1 92 ? -2.078 10.270 1.024 1.00 80.25 92 SER A C 1
ATOM 783 O O . SER A 1 92 ? -1.503 9.676 0.121 1.00 80.25 92 SER A O 1
ATOM 785 N N . ILE A 1 93 ? -2.828 9.632 1.929 1.00 81.31 93 ILE A N 1
ATOM 786 C CA . ILE A 1 93 ? -3.028 8.173 1.914 1.00 81.31 93 ILE A CA 1
ATOM 787 C C . ILE A 1 93 ? -3.821 7.737 0.677 1.00 81.31 93 ILE A C 1
ATOM 789 O O . ILE A 1 93 ? -3.473 6.740 0.049 1.00 81.31 93 ILE A O 1
ATOM 793 N N . ALA A 1 94 ? -4.858 8.491 0.304 1.00 79.56 94 ALA A N 1
ATOM 794 C CA . ALA A 1 94 ? -5.654 8.208 -0.889 1.00 79.56 94 ALA A CA 1
ATOM 795 C C . ALA A 1 94 ? -4.865 8.399 -2.197 1.00 79.56 94 ALA A C 1
ATOM 797 O O . ALA A 1 94 ? -5.213 7.799 -3.209 1.00 79.56 94 ALA A O 1
ATOM 798 N N . LEU A 1 95 ? -3.794 9.200 -2.177 1.00 84.44 95 LEU A N 1
ATOM 799 C CA . LEU A 1 95 ? -2.930 9.424 -3.335 1.00 84.44 95 LEU A CA 1
ATOM 800 C C . LEU A 1 95 ? -1.932 8.276 -3.572 1.00 84.44 95 LEU A C 1
ATOM 802 O O . LEU A 1 95 ? -1.448 8.122 -4.688 1.00 84.44 95 LEU A O 1
ATOM 806 N N . ILE A 1 96 ? -1.641 7.440 -2.566 1.00 84.12 96 ILE A N 1
ATOM 807 C CA . ILE A 1 96 ? -0.652 6.350 -2.681 1.00 84.12 96 ILE A CA 1
ATOM 808 C C . ILE A 1 96 ? -1.002 5.362 -3.811 1.00 84.12 96 ILE A C 1
ATOM 810 O O . ILE A 1 96 ? -0.127 5.099 -4.634 1.00 84.12 96 ILE A O 1
ATOM 814 N N . PRO A 1 97 ? -2.244 4.846 -3.929 1.00 82.50 97 PRO A N 1
ATOM 815 C CA . PRO A 1 97 ? -2.616 3.984 -5.052 1.00 82.50 97 PRO A CA 1
ATOM 816 C C . PRO A 1 97 ? -2.497 4.677 -6.413 1.00 82.50 97 PRO A C 1
ATOM 818 O O . PRO A 1 97 ? -2.153 4.032 -7.397 1.00 82.50 97 PRO A O 1
ATOM 821 N N . ALA A 1 98 ? -2.737 5.992 -6.470 1.00 84.00 98 ALA A N 1
ATOM 822 C CA . ALA A 1 98 ? -2.649 6.758 -7.710 1.00 84.00 98 ALA A CA 1
ATOM 823 C C . ALA A 1 98 ? -1.208 6.862 -8.234 1.00 84.00 98 ALA A C 1
ATOM 825 O O . ALA A 1 98 ? -1.012 6.941 -9.443 1.00 84.00 98 ALA A O 1
ATOM 826 N N . LEU A 1 99 ? -0.195 6.788 -7.360 1.00 85.75 99 LEU A N 1
ATOM 827 C CA . LEU A 1 99 ? 1.208 6.722 -7.787 1.00 85.75 99 LEU A CA 1
ATOM 828 C C . LEU A 1 99 ? 1.497 5.471 -8.630 1.00 85.75 99 LEU A C 1
ATOM 830 O O . LEU A 1 99 ? 2.309 5.528 -9.548 1.00 85.75 99 LEU A O 1
ATOM 834 N N . GLY A 1 100 ? 0.779 4.372 -8.382 1.00 85.44 100 GLY A N 1
ATOM 835 C CA . GLY A 1 100 ? 0.866 3.153 -9.188 1.00 85.44 100 GLY A CA 1
ATOM 836 C C . GLY A 1 100 ? 0.349 3.303 -10.614 1.00 85.44 100 GLY A C 1
ATOM 837 O O . GLY A 1 100 ? 0.675 2.500 -11.479 1.00 85.44 100 GLY A O 1
ATOM 838 N N . LEU A 1 101 ? -0.440 4.342 -10.897 1.00 86.38 101 LEU A N 1
ATOM 839 C CA . LEU A 1 101 ? -0.941 4.620 -12.245 1.00 86.38 101 LEU A CA 1
ATOM 840 C C . LEU A 1 101 ? 0.072 5.391 -13.102 1.00 86.38 101 LEU A C 1
ATOM 842 O O . LEU A 1 101 ? -0.103 5.492 -14.313 1.00 86.38 101 LEU A O 1
ATOM 846 N N . ILE A 1 102 ? 1.152 5.904 -12.507 1.00 89.88 102 ILE A N 1
ATOM 847 C CA . ILE A 1 102 ? 2.166 6.678 -13.233 1.00 89.88 102 ILE A CA 1
ATOM 848 C C . ILE A 1 102 ? 2.906 5.792 -14.237 1.00 89.88 102 ILE A C 1
ATOM 850 O O . ILE A 1 102 ? 3.087 6.180 -15.388 1.00 89.88 102 ILE A O 1
ATOM 854 N N . TYR A 1 103 ? 3.310 4.590 -13.823 1.00 88.88 103 TYR A N 1
ATOM 855 C CA . TYR A 1 103 ? 4.018 3.659 -14.699 1.00 88.88 103 TYR A CA 1
ATOM 856 C C . TYR A 1 103 ? 3.216 3.302 -15.969 1.00 88.88 103 TYR A C 1
ATOM 858 O O . TYR A 1 103 ? 3.745 3.522 -17.062 1.00 88.88 103 TYR A O 1
ATOM 866 N N . PRO A 1 104 ? 1.953 2.826 -15.884 1.00 87.56 104 PRO A N 1
ATOM 867 C CA . PRO A 1 104 ? 1.170 2.510 -17.075 1.00 87.56 104 PRO A CA 1
ATOM 868 C C . PRO A 1 104 ? 0.864 3.751 -17.924 1.00 87.56 104 PRO A C 1
ATOM 870 O O . PRO A 1 104 ? 0.756 3.626 -19.137 1.00 87.56 104 PRO A O 1
ATOM 873 N N . MET A 1 105 ? 0.792 4.956 -17.339 1.00 88.44 105 MET A N 1
ATOM 874 C CA . MET A 1 105 ? 0.692 6.195 -18.126 1.00 88.44 105 MET A CA 1
ATOM 875 C C . MET A 1 105 ? 1.963 6.492 -18.936 1.00 88.44 105 MET A C 1
ATOM 877 O O . MET A 1 105 ? 1.876 6.937 -20.080 1.00 88.44 105 MET A O 1
ATOM 881 N N . LEU A 1 106 ? 3.147 6.270 -18.361 1.00 90.44 106 LEU A N 1
ATOM 882 C CA . LEU A 1 106 ? 4.419 6.579 -19.016 1.00 90.44 106 LEU A CA 1
ATOM 883 C C . LEU A 1 106 ? 4.796 5.541 -20.072 1.00 90.44 106 LEU A C 1
ATOM 885 O O . LEU A 1 106 ? 5.107 5.916 -21.198 1.00 90.44 106 LEU A O 1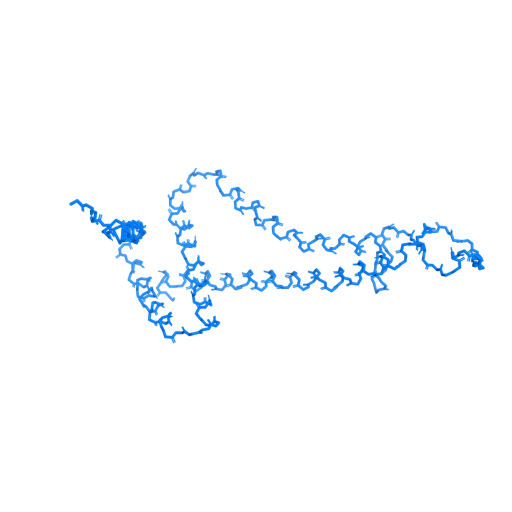
ATOM 889 N N . PHE A 1 107 ? 4.757 4.256 -19.721 1.00 88.12 107 PHE A N 1
ATOM 890 C CA . PHE A 1 107 ? 5.266 3.165 -20.561 1.00 88.12 107 PHE A CA 1
ATOM 891 C C . PHE A 1 107 ? 4.160 2.340 -21.234 1.00 88.12 107 PHE A C 1
ATOM 893 O O . PHE A 1 107 ? 4.446 1.452 -22.037 1.00 88.12 107 PHE A O 1
ATOM 900 N N . GLY A 1 108 ? 2.895 2.639 -20.951 1.00 84.31 108 GLY A N 1
ATOM 901 C CA . GLY A 1 108 ? 1.775 1.894 -21.505 1.00 84.31 108 GLY A CA 1
ATOM 902 C C . GLY A 1 108 ? 1.639 0.506 -20.894 1.00 84.31 108 GLY A C 1
ATOM 903 O O . GLY A 1 108 ? 2.475 0.029 -20.124 1.00 84.31 108 GLY A O 1
ATOM 904 N N . VAL A 1 109 ? 0.551 -0.156 -21.258 1.00 78.06 109 VAL A N 1
ATOM 905 C CA . VAL A 1 109 ? 0.285 -1.553 -20.908 1.00 78.06 109 VAL A CA 1
ATOM 906 C C . VAL A 1 109 ? -0.173 -2.230 -22.185 1.00 78.06 109 VAL A C 1
ATOM 908 O O . VAL A 1 109 ? -0.981 -1.657 -22.914 1.00 78.06 109 VAL A O 1
ATOM 911 N N . LYS A 1 110 ? 0.309 -3.450 -22.456 1.00 69.62 110 LYS A N 1
ATOM 912 C CA . LYS A 1 110 ? -0.011 -4.195 -23.691 1.00 69.62 110 LYS A CA 1
ATOM 913 C C . LYS A 1 110 ? -1.510 -4.219 -24.023 1.00 69.62 110 LYS A C 1
ATOM 915 O O . LYS A 1 110 ? -1.862 -4.204 -25.194 1.00 69.62 110 LYS A O 1
ATOM 920 N N . GLU A 1 111 ? -2.371 -4.233 -23.006 1.00 70.44 111 GLU A N 1
ATOM 921 C CA . GLU A 1 111 ? -3.830 -4.276 -23.155 1.00 70.44 111 GLU A CA 1
ATOM 922 C C . GLU A 1 111 ? -4.488 -2.900 -23.369 1.00 70.44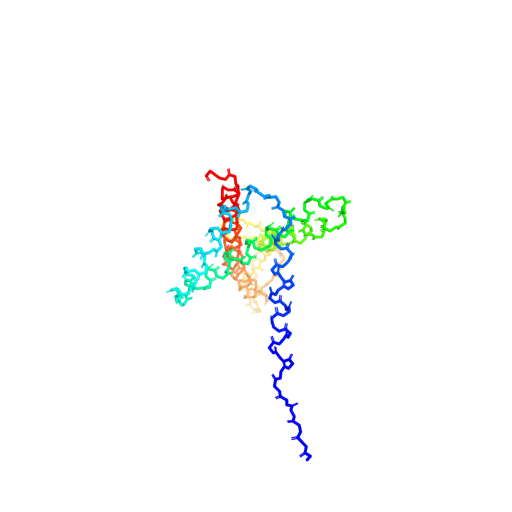 111 GLU A C 1
ATOM 924 O O . GLU A 1 111 ? -5.565 -2.832 -23.950 1.00 70.44 111 GLU A O 1
ATOM 929 N N . TRP A 1 112 ? -3.894 -1.809 -22.868 1.00 68.56 112 TRP A N 1
ATOM 930 C CA . TRP A 1 112 ? -4.524 -0.473 -22.817 1.00 68.56 112 TRP A CA 1
ATOM 931 C C . TRP A 1 112 ? -3.924 0.520 -23.818 1.00 68.56 112 TRP A C 1
ATOM 933 O O . TRP A 1 112 ? -4.470 1.605 -24.013 1.00 68.56 112 TRP A O 1
ATOM 943 N N . GLY A 1 113 ? -2.825 0.142 -24.470 1.00 75.12 113 GLY A N 1
ATOM 944 C CA . GLY A 1 113 ? -2.171 0.933 -25.503 1.00 75.12 113 GLY A CA 1
ATOM 945 C C . GLY A 1 113 ? -0.807 1.473 -25.088 1.00 75.12 113 GLY A C 1
ATOM 946 O O . GLY A 1 113 ? -0.293 1.212 -23.995 1.00 75.12 113 GLY A O 1
ATOM 947 N N . GLU A 1 114 ? -0.200 2.207 -26.018 1.00 79.88 114 GLU A N 1
ATOM 948 C CA . GLU A 1 114 ? 1.106 2.829 -25.820 1.00 79.88 114 GLU A CA 1
ATOM 949 C C . GLU A 1 114 ? 1.016 3.972 -24.800 1.00 79.88 114 GLU A C 1
ATOM 951 O O . GLU A 1 114 ? 0.053 4.741 -24.783 1.00 79.88 114 GLU A O 1
ATOM 956 N N . GLY A 1 115 ? 2.031 4.077 -23.943 1.00 85.44 115 GLY A N 1
ATOM 957 C CA . GLY A 1 115 ? 2.157 5.185 -23.003 1.00 85.44 115 GLY A CA 1
ATOM 958 C C . GLY A 1 115 ? 2.628 6.469 -23.678 1.00 85.44 115 GLY A C 1
ATOM 959 O O . GLY A 1 115 ? 2.874 6.524 -24.884 1.00 85.44 115 GLY A O 1
ATOM 960 N N . ILE A 1 116 ? 2.811 7.510 -22.867 1.00 89.62 116 ILE A N 1
ATOM 961 C CA . ILE A 1 116 ? 3.359 8.800 -23.315 1.00 89.62 116 ILE A CA 1
ATOM 962 C C . ILE A 1 116 ? 4.751 8.617 -23.940 1.00 89.62 116 ILE A C 1
ATOM 964 O O . ILE A 1 116 ? 5.086 9.263 -24.934 1.00 89.62 116 ILE A O 1
ATOM 968 N N . ILE A 1 117 ? 5.568 7.734 -23.362 1.00 88.50 117 ILE A N 1
ATOM 969 C CA . ILE A 1 117 ? 6.897 7.414 -23.867 1.00 88.50 117 ILE A CA 1
ATOM 970 C C . ILE A 1 117 ? 6.752 6.321 -24.920 1.00 88.50 117 ILE A C 1
ATOM 972 O O . ILE A 1 117 ? 6.456 5.168 -24.611 1.00 88.50 117 ILE A O 1
ATOM 976 N N . LYS A 1 118 ? 7.030 6.673 -26.175 1.00 88.56 118 LYS A N 1
ATOM 977 C CA . LYS A 1 118 ? 7.171 5.696 -27.254 1.00 88.56 118 LYS A CA 1
ATOM 978 C C . LYS A 1 118 ? 8.563 5.079 -27.188 1.00 88.56 118 LYS A C 1
ATOM 980 O O . LYS A 1 118 ? 9.548 5.752 -27.485 1.00 88.56 118 LYS A O 1
ATOM 985 N N . TYR A 1 119 ? 8.650 3.805 -26.823 1.00 88.81 119 TYR A N 1
ATOM 986 C CA . TYR A 1 119 ? 9.922 3.088 -26.742 1.00 88.81 119 TYR A CA 1
ATOM 987 C C . TYR A 1 119 ? 9.906 1.759 -27.501 1.00 88.81 119 TYR A C 1
ATOM 989 O O . TYR A 1 119 ? 8.850 1.227 -27.849 1.00 88.81 119 TYR A O 1
ATOM 997 N N . CYS A 1 120 ? 11.101 1.233 -27.767 1.00 87.12 120 CYS A N 1
ATOM 998 C CA . CYS A 1 120 ? 11.321 -0.060 -28.398 1.00 87.12 120 CYS A CA 1
ATOM 999 C C . CYS A 1 120 ? 12.318 -0.899 -27.589 1.00 87.12 120 CYS A C 1
ATOM 1001 O O . CYS A 1 120 ? 13.395 -0.428 -27.221 1.00 87.12 120 CYS A O 1
ATOM 1003 N N . VAL A 1 121 ? 11.957 -2.159 -27.343 1.00 87.88 121 VAL A N 1
ATOM 1004 C CA . VAL A 1 121 ? 12.775 -3.169 -26.642 1.00 87.88 121 VAL A CA 1
ATOM 1005 C C . VAL A 1 121 ? 12.976 -4.428 -27.495 1.00 87.88 121 VAL A C 1
ATOM 1007 O O . VAL A 1 121 ? 13.176 -5.522 -26.971 1.00 87.88 121 VAL A O 1
ATOM 1010 N N . HIS A 1 122 ? 12.871 -4.305 -28.821 1.00 86.94 122 HIS A N 1
ATOM 1011 C CA . HIS A 1 122 ? 13.033 -5.441 -29.726 1.00 86.94 122 HIS A CA 1
ATOM 1012 C C . HIS A 1 122 ? 14.463 -5.980 -29.733 1.00 86.94 122 HIS A C 1
ATOM 1014 O O . HIS A 1 122 ? 15.430 -5.220 -29.719 1.00 86.94 122 HIS A O 1
ATOM 1020 N N . ASP A 1 123 ? 14.581 -7.298 -29.891 1.00 85.62 123 ASP A N 1
ATOM 1021 C CA . ASP A 1 123 ? 15.862 -8.010 -29.953 1.00 85.62 123 ASP A CA 1
ATOM 1022 C C . ASP A 1 123 ? 16.718 -7.604 -31.163 1.00 85.62 123 ASP A C 1
ATOM 1024 O O . ASP A 1 123 ? 17.912 -7.869 -31.190 1.00 85.62 123 ASP A O 1
ATOM 1028 N N . SER A 1 124 ? 16.150 -6.913 -32.152 1.00 85.00 124 SER A N 1
ATOM 1029 C CA . SER A 1 124 ? 16.885 -6.246 -33.237 1.00 85.00 124 SER A CA 1
ATOM 1030 C C . SER A 1 124 ? 17.852 -5.158 -32.755 1.00 85.00 124 SER A C 1
ATOM 1032 O O . SER A 1 124 ? 18.756 -4.787 -33.492 1.00 85.00 124 SER A O 1
ATOM 1034 N N . HIS A 1 125 ? 17.641 -4.618 -31.549 1.00 84.56 125 HIS A N 1
ATOM 1035 C CA . HIS A 1 125 ? 18.509 -3.612 -30.933 1.00 84.56 125 HIS A CA 1
ATOM 1036 C C . HIS A 1 125 ? 19.614 -4.219 -30.060 1.00 84.56 125 HIS A C 1
ATOM 1038 O O . HIS A 1 125 ? 20.413 -3.477 -29.495 1.00 84.56 125 HIS A O 1
ATOM 1044 N N . LYS A 1 126 ? 19.690 -5.552 -29.955 1.00 86.00 126 LYS A N 1
ATOM 1045 C CA . LYS A 1 126 ? 20.803 -6.215 -29.275 1.00 86.00 126 LYS A CA 1
ATOM 1046 C C . LYS A 1 126 ? 22.124 -5.971 -30.022 1.00 86.00 126 LYS A C 1
ATOM 1048 O O . LYS A 1 126 ? 22.103 -5.804 -31.247 1.00 86.00 126 LYS A O 1
ATOM 1053 N N . PRO A 1 127 ? 23.280 -6.039 -29.342 1.00 78.75 127 PRO A N 1
ATOM 1054 C CA . PRO A 1 127 ? 24.577 -6.052 -30.015 1.00 78.75 127 PRO A CA 1
ATOM 1055 C C . PRO A 1 127 ? 24.628 -7.173 -31.070 1.00 78.75 127 PRO A C 1
ATOM 1057 O O . PRO A 1 127 ? 24.408 -8.339 -30.750 1.00 78.75 127 PRO A O 1
ATOM 1060 N N . GLY A 1 128 ? 24.863 -6.822 -32.340 1.00 76.94 128 GLY A N 1
ATOM 1061 C CA . GLY A 1 128 ? 24.845 -7.772 -33.465 1.00 76.94 128 GLY A CA 1
ATOM 1062 C C . GLY A 1 128 ? 23.449 -8.164 -33.975 1.00 76.94 128 GLY A C 1
ATOM 1063 O O . GLY A 1 128 ? 23.319 -9.121 -34.736 1.00 76.94 128 GLY A O 1
ATOM 1064 N N . GLY A 1 129 ? 22.394 -7.463 -33.553 1.00 74.38 129 GLY A N 1
ATOM 1065 C CA . GLY A 1 129 ? 21.041 -7.635 -34.075 1.00 74.38 129 GLY A CA 1
ATOM 1066 C C . GLY A 1 129 ? 20.882 -7.114 -35.506 1.00 74.38 129 GLY A C 1
ATOM 1067 O O . GLY A 1 129 ? 21.550 -6.172 -35.930 1.00 74.38 129 GLY A O 1
ATOM 1068 N N . THR A 1 130 ? 19.963 -7.714 -36.261 1.00 76.19 130 THR A N 1
ATOM 1069 C CA . THR A 1 130 ? 19.528 -7.173 -37.552 1.00 76.19 130 THR A CA 1
ATOM 1070 C C . THR A 1 130 ? 18.673 -5.937 -37.304 1.00 76.19 130 THR A C 1
ATOM 1072 O O . THR A 1 130 ? 17.603 -6.050 -36.699 1.00 76.19 130 THR A O 1
ATOM 1075 N N . ALA A 1 131 ? 19.128 -4.769 -37.761 1.00 69.75 131 ALA A N 1
ATOM 1076 C CA . ALA A 1 131 ? 18.360 -3.534 -37.662 1.00 69.75 131 ALA A CA 1
ATOM 1077 C C . ALA A 1 131 ? 16.992 -3.707 -38.342 1.00 69.75 131 ALA A C 1
ATOM 1079 O O . ALA A 1 131 ? 16.918 -4.154 -39.487 1.00 69.75 131 ALA A O 1
ATOM 1080 N N . HIS A 1 132 ? 15.909 -3.359 -37.646 1.00 79.19 132 HIS A N 1
ATOM 1081 C CA . HIS A 1 132 ? 14.604 -3.230 -38.289 1.00 79.19 132 HIS A CA 1
ATOM 1082 C C . HIS A 1 132 ? 14.446 -1.804 -38.822 1.00 79.19 132 HIS A C 1
ATOM 1084 O O . HIS A 1 132 ? 14.900 -0.844 -38.195 1.00 79.19 132 HIS A O 1
ATOM 1090 N N . ALA A 1 133 ? 13.845 -1.674 -40.003 1.00 73.44 133 ALA A N 1
ATOM 1091 C CA . ALA A 1 133 ? 13.734 -0.393 -40.688 1.00 73.44 133 ALA A CA 1
ATOM 1092 C C . ALA A 1 133 ? 12.827 0.590 -39.923 1.00 73.44 133 ALA A C 1
ATOM 1094 O O . ALA A 1 133 ? 11.783 0.200 -39.402 1.00 73.44 133 ALA A O 1
ATOM 1095 N N . ASN A 1 134 ? 13.235 1.865 -39.908 1.00 71.50 134 ASN A N 1
ATOM 1096 C CA . ASN A 1 134 ? 12.475 3.027 -39.427 1.00 71.50 134 ASN A CA 1
ATOM 1097 C C . ASN A 1 134 ? 11.929 2.922 -37.988 1.00 71.50 134 ASN A C 1
ATOM 1099 O O . ASN A 1 134 ? 10.766 3.226 -37.726 1.00 71.50 134 ASN A O 1
ATOM 1103 N N . CYS A 1 135 ? 12.773 2.528 -37.028 1.00 82.31 135 CYS A N 1
ATOM 1104 C CA . CYS A 1 135 ? 12.431 2.662 -35.610 1.00 82.31 135 CYS A CA 1
ATOM 1105 C C . CYS A 1 135 ? 12.623 4.112 -35.140 1.00 82.31 135 CYS A C 1
ATOM 1107 O O . CYS A 1 135 ? 13.718 4.506 -34.750 1.00 82.31 135 CYS A O 1
ATOM 1109 N N . GLU A 1 136 ? 11.553 4.907 -35.156 1.00 82.94 136 GLU A N 1
ATOM 1110 C CA . GLU A 1 136 ? 11.556 6.286 -34.632 1.00 82.94 136 GLU A CA 1
ATOM 1111 C C . GLU A 1 136 ? 11.360 6.355 -33.102 1.00 82.94 136 GLU A C 1
ATOM 1113 O O . GLU A 1 136 ? 11.320 7.435 -32.514 1.00 82.94 136 GLU A O 1
ATOM 1118 N N . LYS A 1 137 ? 11.200 5.204 -32.437 1.00 86.44 137 LYS A N 1
ATOM 1119 C CA . LYS A 1 137 ? 10.951 5.113 -30.992 1.00 86.44 137 LYS A CA 1
ATOM 1120 C C . LYS A 1 137 ? 12.256 5.165 -30.199 1.00 86.44 137 LYS A C 1
ATOM 1122 O O . LYS A 1 137 ? 13.303 4.726 -30.666 1.00 86.44 137 LYS A O 1
ATOM 1127 N N . THR A 1 138 ? 12.173 5.600 -28.943 1.00 87.25 138 THR A N 1
ATOM 1128 C CA . THR A 1 138 ? 13.313 5.565 -28.021 1.00 87.25 138 THR A CA 1
ATOM 1129 C C . THR A 1 138 ? 13.761 4.123 -27.785 1.00 87.25 138 THR A C 1
ATOM 1131 O O . THR A 1 138 ? 12.989 3.291 -27.306 1.00 87.25 138 THR A O 1
ATOM 1134 N N . ILE A 1 139 ? 15.015 3.811 -28.102 1.00 88.50 139 ILE A N 1
ATOM 1135 C CA . ILE A 1 139 ? 15.573 2.470 -27.912 1.00 88.50 139 ILE A CA 1
ATOM 1136 C C . ILE A 1 139 ? 15.897 2.285 -26.427 1.00 88.50 139 ILE A C 1
ATOM 1138 O O . ILE A 1 139 ? 16.739 2.993 -25.886 1.00 88.50 139 ILE A O 1
ATOM 1142 N N . LEU A 1 140 ? 15.232 1.333 -25.769 1.00 88.25 140 LEU A N 1
ATOM 1143 C CA . LEU A 1 140 ? 15.418 1.017 -24.344 1.00 88.25 140 LEU A CA 1
ATOM 1144 C C . LEU A 1 140 ? 15.740 -0.467 -24.124 1.00 88.25 140 LEU A C 1
ATOM 1146 O O . LEU A 1 140 ? 15.420 -1.025 -23.077 1.00 88.25 140 LEU A O 1
ATOM 1150 N N . TYR A 1 141 ? 16.352 -1.122 -25.115 1.00 87.69 141 TYR A N 1
ATOM 1151 C CA . TYR A 1 141 ? 16.643 -2.558 -25.077 1.00 87.69 141 TYR A CA 1
ATOM 1152 C C . TYR A 1 141 ? 17.452 -2.977 -23.842 1.00 87.69 141 TYR A C 1
ATOM 1154 O O . TYR A 1 141 ? 17.073 -3.939 -23.178 1.00 87.69 141 TYR A O 1
ATOM 1162 N N . ASP A 1 142 ? 18.479 -2.210 -23.467 1.00 90.06 142 ASP A N 1
ATOM 1163 C CA . ASP A 1 142 ? 19.310 -2.492 -22.283 1.00 90.06 142 ASP A CA 1
ATOM 1164 C C . ASP A 1 142 ? 18.505 -2.485 -20.970 1.00 90.06 142 ASP A C 1
ATOM 1166 O O . ASP A 1 142 ? 18.908 -3.081 -19.974 1.00 90.06 142 ASP A O 1
ATOM 1170 N N . TYR A 1 143 ? 17.327 -1.853 -20.975 1.00 89.81 143 TYR A N 1
ATOM 1171 C CA . TYR A 1 143 ? 16.403 -1.786 -19.846 1.00 89.81 143 TYR A CA 1
ATOM 1172 C C . TYR A 1 143 ? 15.191 -2.714 -20.003 1.00 89.81 143 TYR A C 1
ATOM 1174 O O . TYR A 1 143 ? 14.283 -2.643 -19.179 1.00 89.81 143 TYR A O 1
ATOM 1182 N N . LYS A 1 144 ? 15.141 -3.582 -21.025 1.00 89.12 144 LYS A N 1
ATOM 1183 C CA . LYS A 1 144 ? 13.991 -4.459 -21.326 1.00 89.12 144 LYS A CA 1
ATOM 1184 C C . LYS A 1 144 ? 13.527 -5.248 -20.103 1.00 89.12 144 LYS A C 1
ATOM 1186 O O . LYS A 1 144 ? 12.348 -5.199 -19.759 1.00 89.12 144 LYS A O 1
ATOM 1191 N N . GLU A 1 145 ? 14.452 -5.931 -19.431 1.00 90.25 145 GLU A N 1
ATOM 1192 C CA . GLU A 1 145 ? 14.145 -6.734 -18.241 1.00 90.25 145 GLU A CA 1
ATOM 1193 C C . GLU A 1 145 ? 13.676 -5.867 -17.071 1.00 90.25 145 GLU A C 1
ATOM 1195 O O . GLU A 1 145 ? 12.725 -6.212 -16.377 1.00 90.25 145 GLU A O 1
ATOM 1200 N N . ILE A 1 146 ? 14.307 -4.707 -16.875 1.00 91.19 146 ILE A N 1
ATOM 1201 C CA . ILE A 1 146 ? 13.954 -3.770 -15.803 1.00 91.19 146 ILE A CA 1
ATOM 1202 C C . ILE A 1 146 ? 12.546 -3.216 -16.030 1.00 91.19 146 ILE A C 1
ATOM 1204 O O . ILE A 1 146 ? 11.728 -3.222 -15.111 1.00 91.19 146 ILE A O 1
ATOM 1208 N N . LEU A 1 147 ? 12.247 -2.766 -17.251 1.00 89.69 147 LEU A N 1
ATOM 1209 C CA . LEU A 1 147 ? 10.932 -2.262 -17.625 1.00 89.69 147 LEU A CA 1
ATOM 1210 C C . LEU A 1 147 ? 9.875 -3.344 -17.433 1.00 89.69 147 LEU A C 1
ATOM 1212 O O . LEU A 1 147 ? 8.865 -3.064 -16.796 1.00 89.69 147 LEU A O 1
ATOM 1216 N N . GLN A 1 148 ? 10.123 -4.568 -17.900 1.00 88.19 148 GLN A N 1
ATOM 1217 C CA . GLN A 1 148 ? 9.187 -5.675 -17.736 1.00 88.19 148 GLN A CA 1
ATOM 1218 C C . GLN A 1 148 ? 8.946 -6.005 -16.257 1.00 88.19 148 GLN A C 1
ATOM 1220 O O . GLN A 1 148 ? 7.801 -6.006 -15.817 1.00 88.19 148 GLN A O 1
ATOM 1225 N N . ASN A 1 149 ? 10.003 -6.177 -15.462 1.00 90.31 149 ASN A N 1
ATOM 1226 C CA . ASN A 1 149 ? 9.882 -6.512 -14.042 1.00 90.31 149 ASN A CA 1
ATOM 1227 C C . ASN A 1 149 ? 9.156 -5.423 -13.242 1.00 90.31 149 ASN A C 1
ATOM 1229 O O . ASN A 1 149 ? 8.308 -5.731 -12.405 1.00 90.31 149 ASN A O 1
ATOM 1233 N N . ILE A 1 150 ? 9.470 -4.145 -13.489 1.00 89.25 150 ILE A N 1
ATOM 1234 C CA . ILE A 1 150 ? 8.782 -3.023 -12.834 1.00 89.25 150 ILE A CA 1
ATOM 1235 C C . ILE A 1 150 ? 7.325 -2.957 -13.290 1.00 89.25 150 ILE A C 1
ATOM 1237 O O . ILE A 1 150 ? 6.450 -2.725 -12.460 1.00 89.25 150 ILE A O 1
ATOM 1241 N N . GLY A 1 151 ? 7.057 -3.170 -14.579 1.00 88.50 151 GLY A N 1
ATOM 1242 C CA . GLY A 1 151 ? 5.704 -3.157 -15.124 1.00 88.50 151 GLY A CA 1
ATOM 1243 C C . GLY A 1 151 ? 4.831 -4.248 -14.527 1.00 88.50 151 GLY A C 1
ATOM 1244 O O . GLY A 1 151 ? 3.748 -3.947 -14.025 1.00 88.50 151 GLY A O 1
ATOM 1245 N N . ASP A 1 152 ? 5.339 -5.477 -14.485 1.00 87.19 152 ASP A N 1
ATOM 1246 C CA . ASP A 1 152 ? 4.653 -6.623 -13.893 1.00 87.19 152 ASP A CA 1
ATOM 1247 C C . ASP A 1 152 ? 4.423 -6.393 -12.391 1.00 87.19 152 ASP A C 1
ATOM 1249 O O . ASP A 1 152 ? 3.296 -6.488 -11.901 1.00 87.19 152 ASP A O 1
ATOM 1253 N N . ALA A 1 153 ? 5.460 -5.985 -11.650 1.00 89.00 153 ALA A N 1
ATOM 1254 C CA . ALA A 1 153 ? 5.332 -5.669 -10.229 1.00 89.00 153 ALA A CA 1
ATOM 1255 C C . ALA A 1 153 ? 4.298 -4.562 -9.982 1.00 89.00 153 ALA A C 1
ATOM 1257 O O . ALA A 1 153 ? 3.478 -4.673 -9.072 1.00 89.00 153 ALA A O 1
ATOM 1258 N N . ASN A 1 154 ? 4.301 -3.508 -10.796 1.00 88.75 154 ASN A N 1
ATOM 1259 C CA . ASN A 1 154 ? 3.377 -2.395 -10.655 1.00 88.75 154 ASN A CA 1
ATOM 1260 C C . ASN A 1 154 ? 1.928 -2.806 -10.972 1.00 88.75 154 ASN A C 1
ATOM 1262 O O . ASN A 1 154 ? 1.014 -2.423 -10.238 1.00 88.75 154 ASN A O 1
ATOM 1266 N N . TYR A 1 155 ? 1.734 -3.623 -12.012 1.00 85.12 155 TYR A N 1
ATOM 1267 C CA . TYR A 1 155 ? 0.438 -4.174 -12.410 1.00 85.12 155 TYR A CA 1
ATOM 1268 C C . TYR A 1 155 ? -0.185 -5.042 -11.313 1.00 85.12 155 TYR A C 1
ATOM 1270 O O . TYR A 1 155 ? -1.381 -4.938 -11.059 1.00 85.12 155 TYR A O 1
ATOM 1278 N N . PHE A 1 156 ? 0.610 -5.852 -10.610 1.00 86.25 156 PHE A N 1
ATOM 1279 C CA . PHE A 1 156 ? 0.089 -6.659 -9.507 1.00 86.25 156 PHE A CA 1
ATOM 1280 C C . PHE A 1 156 ? -0.031 -5.850 -8.206 1.00 86.25 156 PHE A C 1
ATOM 1282 O O . PHE A 1 156 ? -1.105 -5.771 -7.613 1.00 86.25 156 PHE A O 1
ATOM 1289 N N . ILE A 1 157 ? 1.047 -5.219 -7.738 1.00 88.94 157 ILE A N 1
ATOM 1290 C CA . ILE A 1 157 ? 1.155 -4.708 -6.362 1.00 88.94 157 ILE A CA 1
ATOM 1291 C C . ILE A 1 157 ? 0.216 -3.525 -6.093 1.00 88.94 157 ILE A C 1
ATOM 1293 O O . ILE A 1 157 ? -0.463 -3.504 -5.062 1.00 88.94 157 ILE A O 1
ATOM 1297 N N . PHE A 1 158 ? 0.158 -2.531 -6.982 1.00 86.81 158 PHE A N 1
ATOM 1298 C CA . PHE A 1 158 ? -0.593 -1.302 -6.702 1.00 86.81 158 PHE A CA 1
ATOM 1299 C C . PHE A 1 158 ? -2.113 -1.503 -6.659 1.00 86.81 158 PHE A C 1
ATOM 1301 O O . PHE A 1 158 ? -2.734 -0.978 -5.726 1.00 86.81 158 PHE A O 1
ATOM 1308 N N . PRO A 1 159 ? -2.734 -2.292 -7.559 1.00 86.38 159 PRO A N 1
ATOM 1309 C CA . PRO A 1 159 ? -4.141 -2.656 -7.426 1.00 86.38 159 PRO A CA 1
ATOM 1310 C C . PRO A 1 159 ? -4.436 -3.410 -6.127 1.00 86.38 159 PRO A C 1
ATOM 1312 O O . PRO A 1 159 ? -5.392 -3.056 -5.435 1.00 86.38 159 PRO A O 1
ATOM 1315 N N . PHE A 1 160 ? -3.595 -4.376 -5.727 1.00 89.25 160 PHE A N 1
ATOM 1316 C CA . PHE A 1 160 ? -3.768 -5.078 -4.447 1.00 89.25 160 PHE A CA 1
ATOM 1317 C C . PHE A 1 160 ? -3.720 -4.115 -3.253 1.00 89.25 160 PHE A C 1
ATOM 1319 O O . PHE A 1 160 ? -4.592 -4.170 -2.382 1.00 89.25 160 PHE A O 1
ATOM 1326 N N . ILE A 1 161 ? -2.756 -3.189 -3.222 1.00 89.50 161 ILE A N 1
ATOM 1327 C CA . ILE A 1 161 ? -2.670 -2.153 -2.180 1.00 89.50 161 ILE A CA 1
ATOM 1328 C C . ILE A 1 161 ? -3.926 -1.270 -2.187 1.00 89.50 161 ILE A C 1
ATOM 1330 O O . ILE A 1 161 ? -4.489 -0.994 -1.124 1.00 89.50 161 ILE A O 1
ATOM 1334 N N . GLY A 1 162 ? -4.395 -0.856 -3.367 1.00 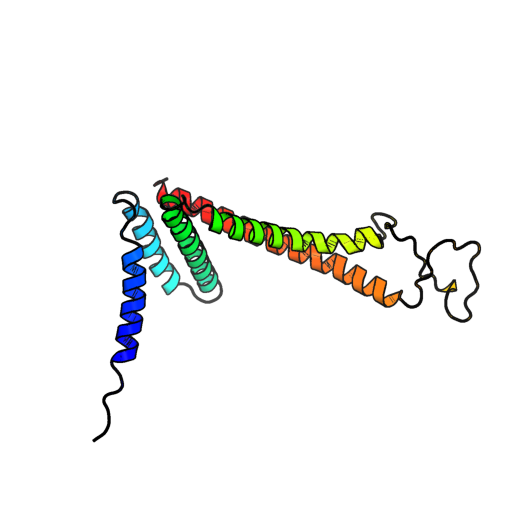88.62 162 GLY A N 1
ATOM 1335 C CA . GLY A 1 162 ? -5.610 -0.060 -3.526 1.00 88.62 162 GLY A CA 1
ATOM 1336 C C . GLY A 1 162 ? -6.848 -0.757 -2.958 1.00 88.62 162 GLY A C 1
ATOM 1337 O O . GLY A 1 162 ? -7.583 -0.159 -2.170 1.00 88.62 162 GLY A O 1
ATOM 1338 N N . VAL A 1 163 ? -7.037 -2.041 -3.275 1.00 90.31 163 VAL A N 1
ATOM 1339 C CA . VAL A 1 163 ? -8.139 -2.860 -2.746 1.00 90.31 163 VAL A CA 1
ATOM 1340 C C . VAL A 1 163 ? -8.051 -2.988 -1.224 1.00 90.31 163 VAL A C 1
ATOM 1342 O O . VAL A 1 163 ? -9.055 -2.805 -0.538 1.00 90.31 163 VAL A O 1
ATOM 1345 N N . ILE A 1 164 ? -6.862 -3.233 -0.663 1.00 90.50 164 ILE A N 1
ATOM 1346 C CA . ILE A 1 164 ? -6.669 -3.318 0.794 1.00 90.50 164 ILE A CA 1
ATOM 1347 C C . ILE A 1 164 ? -7.050 -1.997 1.476 1.00 90.50 164 ILE A C 1
ATOM 1349 O O . ILE A 1 164 ? -7.783 -2.002 2.467 1.00 90.50 164 ILE A O 1
ATOM 1353 N N . ILE A 1 165 ? -6.591 -0.858 0.947 1.00 87.88 165 ILE A N 1
ATOM 1354 C CA . ILE A 1 165 ? -6.922 0.468 1.490 1.00 87.88 165 ILE A CA 1
ATOM 1355 C C . ILE A 1 165 ? -8.432 0.723 1.410 1.00 87.88 165 ILE A C 1
ATOM 1357 O O . ILE A 1 165 ? -9.021 1.196 2.386 1.00 87.88 165 ILE A O 1
ATOM 1361 N N . LEU A 1 166 ? -9.074 0.367 0.293 1.00 88.25 166 LEU A N 1
ATOM 1362 C CA . LEU A 1 166 ? -10.520 0.490 0.112 1.00 88.25 166 LEU A CA 1
ATOM 1363 C C . LEU A 1 166 ? -11.289 -0.340 1.152 1.00 88.25 166 LEU A C 1
ATOM 1365 O O . LEU A 1 166 ? -12.189 0.180 1.813 1.00 88.25 166 LEU A O 1
ATOM 1369 N N . LEU A 1 167 ? -10.907 -1.605 1.352 1.00 90.25 167 LEU A N 1
ATOM 1370 C CA . LEU A 1 167 ? -11.519 -2.489 2.348 1.00 90.25 167 LEU A CA 1
ATOM 1371 C C . LEU A 1 167 ? -11.350 -1.948 3.773 1.00 90.25 167 LEU A C 1
ATOM 1373 O O . LEU A 1 167 ? -12.304 -1.958 4.553 1.00 90.25 167 LEU A O 1
ATOM 1377 N N . LEU A 1 168 ? -10.168 -1.423 4.114 1.00 86.06 168 LEU A N 1
ATOM 1378 C CA . LEU A 1 168 ? -9.928 -0.772 5.405 1.00 86.06 168 LEU A CA 1
ATOM 1379 C C . LEU A 1 168 ? -10.811 0.467 5.589 1.00 86.06 168 LEU A C 1
ATOM 1381 O O . LEU A 1 168 ? -11.354 0.678 6.676 1.00 86.06 168 LEU A O 1
ATOM 1385 N N . PHE A 1 169 ? -10.985 1.273 4.541 1.00 84.88 169 PHE A N 1
ATOM 1386 C CA . PHE A 1 169 ? -11.845 2.451 4.581 1.00 84.88 169 PHE A CA 1
ATOM 1387 C C . PHE A 1 169 ? -13.317 2.069 4.787 1.00 84.88 169 PHE A C 1
ATOM 1389 O O . PHE A 1 169 ? -13.963 2.590 5.698 1.00 84.88 169 PHE A O 1
ATOM 1396 N N . ILE A 1 170 ? -13.823 1.095 4.023 1.00 88.94 170 ILE A N 1
ATOM 1397 C CA . ILE A 1 170 ? -15.177 0.541 4.179 1.00 88.94 170 ILE A CA 1
ATOM 1398 C C . ILE A 1 170 ? -15.370 -0.020 5.595 1.00 88.94 170 ILE A C 1
ATOM 1400 O O . ILE A 1 170 ? -16.368 0.284 6.250 1.00 88.94 170 ILE A O 1
ATOM 1404 N N . TYR A 1 171 ? -14.400 -0.779 6.114 1.00 86.25 171 TYR A N 1
ATOM 1405 C CA . TYR A 1 171 ? -14.438 -1.312 7.477 1.00 86.25 171 TYR A CA 1
ATOM 1406 C C . TYR A 1 171 ? -14.577 -0.200 8.528 1.00 86.25 171 TYR A C 1
ATOM 1408 O O . TYR A 1 171 ? -15.414 -0.295 9.432 1.00 86.25 171 TYR A O 1
ATOM 1416 N N . ILE A 1 172 ? -13.802 0.884 8.398 1.00 83.56 172 ILE A N 1
ATOM 1417 C CA . ILE A 1 172 ? -13.897 2.044 9.292 1.00 83.56 172 ILE A CA 1
ATOM 1418 C C . ILE A 1 172 ? -15.285 2.688 9.189 1.00 83.56 172 ILE A C 1
ATOM 1420 O O . ILE A 1 172 ? -15.895 2.944 10.227 1.00 83.56 172 ILE A O 1
ATOM 1424 N N . LEU A 1 173 ? -15.816 2.908 7.980 1.00 83.19 173 LEU A N 1
ATOM 1425 C CA . LEU A 1 173 ? -17.148 3.493 7.780 1.00 83.19 173 LEU A CA 1
ATOM 1426 C C . LEU A 1 173 ? -18.253 2.655 8.432 1.00 83.19 173 LEU A C 1
ATOM 1428 O O . LEU A 1 173 ? -19.078 3.200 9.167 1.00 83.19 173 LEU A O 1
ATOM 1432 N N . ILE A 1 174 ? -18.240 1.333 8.239 1.00 87.00 174 ILE A N 1
ATOM 1433 C CA . ILE A 1 174 ? -19.207 0.418 8.862 1.00 87.00 174 ILE A CA 1
ATOM 1434 C C . ILE A 1 174 ? -19.156 0.548 10.391 1.00 87.00 174 ILE A C 1
ATOM 1436 O O . ILE A 1 174 ? -20.197 0.667 11.044 1.00 87.00 174 ILE A O 1
ATOM 1440 N N . LYS A 1 175 ? -17.953 0.576 10.984 1.00 81.00 175 LYS A N 1
ATOM 1441 C CA . LYS A 1 175 ? -17.791 0.754 12.437 1.00 81.00 175 LYS A CA 1
ATOM 1442 C C . LYS A 1 175 ? -18.248 2.138 12.911 1.00 81.00 175 LYS A C 1
ATOM 1444 O O . LYS A 1 175 ? -18.867 2.223 13.969 1.00 81.00 175 LYS A O 1
ATOM 1449 N N . VAL A 1 176 ? -18.003 3.200 12.140 1.00 78.75 176 VAL A N 1
ATOM 1450 C CA . VAL A 1 176 ? -18.485 4.563 12.437 1.00 78.75 176 VAL A CA 1
ATOM 1451 C C . VAL A 1 176 ? -20.014 4.622 12.424 1.00 78.75 176 VAL A C 1
ATOM 1453 O O . VAL A 1 176 ? -20.607 5.185 13.343 1.00 78.75 176 VAL A O 1
ATOM 1456 N N . ILE A 1 177 ? -20.669 4.023 11.424 1.00 81.88 177 ILE A N 1
ATOM 1457 C CA . ILE A 1 177 ? -22.137 3.974 11.331 1.00 81.88 177 ILE A CA 1
ATOM 1458 C C . ILE A 1 177 ? -22.717 3.186 12.509 1.00 81.88 177 ILE A C 1
ATOM 1460 O O . ILE A 1 177 ? -23.635 3.663 13.174 1.00 81.88 177 ILE A O 1
ATOM 1464 N N . LYS A 1 178 ? -22.146 2.013 12.818 1.00 81.62 178 LYS A N 1
ATOM 1465 C CA . LYS A 1 178 ? -22.530 1.209 13.988 1.00 81.62 178 LYS A CA 1
ATOM 1466 C C . LYS A 1 178 ? -22.400 2.009 15.288 1.00 81.62 178 LYS A C 1
ATOM 1468 O O . LYS A 1 178 ? -23.281 1.942 16.136 1.00 81.62 178 LYS A O 1
ATOM 1473 N N . TYR A 1 179 ? -21.329 2.787 15.434 1.00 74.25 179 TYR A N 1
ATOM 1474 C CA . TYR A 1 179 ? -21.124 3.644 16.598 1.00 74.25 179 TYR A CA 1
ATOM 1475 C C . TYR A 1 179 ? -22.162 4.765 16.705 1.00 74.25 179 TYR A C 1
ATOM 1477 O O . TYR A 1 179 ? -22.729 4.966 17.774 1.00 74.25 179 TYR A O 1
ATOM 1485 N N . ARG A 1 180 ? -22.459 5.458 15.597 1.00 72.88 180 ARG A N 1
ATOM 1486 C CA . ARG A 1 180 ? -23.506 6.490 15.573 1.00 72.88 180 ARG A CA 1
ATOM 1487 C C . ARG A 1 180 ? -24.866 5.932 15.987 1.00 72.88 180 ARG A C 1
ATOM 1489 O O . ARG A 1 180 ? -25.554 6.586 16.758 1.00 72.88 180 ARG A O 1
ATOM 1496 N N . ARG A 1 181 ? -25.218 4.726 15.526 1.00 78.81 181 ARG A N 1
ATOM 1497 C CA . ARG A 1 181 ? -26.460 4.034 15.916 1.00 78.81 181 ARG A CA 1
ATOM 1498 C C . ARG A 1 181 ? -26.538 3.807 17.429 1.00 78.81 181 ARG A C 1
ATOM 1500 O O . ARG A 1 181 ? -27.492 4.259 18.058 1.00 78.81 181 ARG A O 1
ATOM 1507 N N . LEU A 1 182 ? -25.465 3.263 18.018 1.00 75.50 182 LEU A N 1
ATOM 1508 C CA . LEU A 1 182 ? -25.339 3.046 19.468 1.00 75.50 182 LEU A CA 1
ATOM 1509 C C . LEU A 1 182 ? -25.500 4.332 20.290 1.00 75.50 182 LEU A C 1
ATOM 1511 O O . LEU A 1 182 ? -26.143 4.302 21.335 1.00 75.50 182 LEU A O 1
ATOM 1515 N N . ILE A 1 183 ? -24.932 5.448 19.821 1.00 66.94 183 ILE A N 1
ATOM 1516 C CA . ILE A 1 183 ? -25.108 6.759 20.462 1.00 66.94 183 ILE A CA 1
ATOM 1517 C C . ILE A 1 183 ? -26.559 7.234 20.336 1.00 66.94 183 ILE A C 1
ATOM 1519 O O . ILE A 1 183 ? -27.150 7.674 21.313 1.00 66.94 183 ILE A O 1
ATOM 1523 N N . SER A 1 184 ? -27.154 7.109 19.149 1.00 67.88 184 SER A N 1
ATOM 1524 C CA . SER A 1 184 ? -28.518 7.581 18.884 1.00 67.88 184 SER A CA 1
ATOM 1525 C C . SER A 1 184 ? -29.630 6.734 19.519 1.00 67.88 184 SER A C 1
ATOM 1527 O O . SER A 1 184 ? -30.799 7.071 19.356 1.00 67.88 184 SER A O 1
ATOM 1529 N N . GLY A 1 185 ? -29.291 5.631 20.202 1.00 60.78 185 GLY A N 1
ATOM 1530 C CA . GLY A 1 185 ? -30.265 4.716 20.807 1.00 60.78 185 GLY A CA 1
ATOM 1531 C C . GLY A 1 185 ? -31.170 3.993 19.800 1.00 60.78 185 GLY A C 1
ATOM 1532 O O . GLY A 1 185 ? -32.247 3.546 20.185 1.00 60.78 185 GLY A O 1
ATOM 1533 N N . LYS A 1 186 ? -30.746 3.901 18.531 1.00 48.03 186 LYS A N 1
ATOM 1534 C CA . LYS A 1 186 ? -31.448 3.228 17.425 1.00 48.03 186 LYS A CA 1
ATOM 1535 C C . LYS A 1 186 ? -30.687 2.002 16.937 1.00 48.03 186 LYS A C 1
ATOM 1537 O O . LYS A 1 186 ? -29.435 2.040 16.936 1.00 48.03 186 LYS A O 1
#

Foldseek 3Di:
DDDDPDDPPVVVVVVVVVVVVVVPPPPDDPLCPLVVVVVVVLVVQLVVDDDPSNVVSVVLVVLVVVVVVVVVVVVVPPPPPVVVVVVVVVVVLLCQLVVLVVLCQAQNDPVGDGHPAFEDQDPLPPVVRPPDPDPPHHYPNVCVVVSVVSNVCSVPPSVVSNVVVVVVVVVSVVSVVVSVCSSVVD

Radius of gyration: 28.06 Å; chains: 1; bounding box: 56×42×96 Å

Sequence (186 aa):
MREKLSDNSLDNRKKNVTKNASKYSHVNGIESNNFEAYMKDYKRRYRKKNGLFKIDCYCEKRVLDKINHLYGFGEKLQKKKRFKKYFIISISIALIPALGLIYPMLFGVKEWGEGIIKYCVHDSHKPGGTAHANCEKTILYDYKEILQNIGDANYFIFPFIGVIILLLFIYILIKVIKYRRLISGK

Organism: NCBI:txid1077284

pLDDT: mean 73.58, std 17.22, range [30.3, 91.19]

Secondary structure (DSSP, 8-state):
-----SHHHHHHHHHHHHHHHTTSS-S-TTTHHHHHHHHHHHHHHHHH--THHHHHHHHHHHHHHHHHHHHHHHTTTT-HHHHHHHHHHHHHHHHHHHHTTHHHHHH-BTTTB--SS-EE--GGGSTTPPPPTT--SEE-GGGHHHHHHHHHHHHHHHHHHHHHHHHHHHHHHHHHHHHHHHHHT-